Protein AF-A0ABD4KTV2-F1 (afdb_monomer)

pLDDT: mean 89.55, std 10.32, range [34.25, 98.19]

Foldseek 3Di:
DDPPFDKAAPVRQVVQAFDADDPVLLVCLQVVVGKGAQEWDQDPVRIIGGQDMLSDQKGAYDCVLDDPPDDRVLRIDGLVLQPDPNLSSLLSQLLSNVVSVVDRSNVNNLLSVLSSVVSVVLVVDPVCVVQAQDLVVLVVVLVVLQPDWDQDPNDTGRDALVRQLSNSVNSVSCCVRPVVHPRNPYRNDPPDHSNVSSVCDDPNVCCVVVPDPDDDDDCVRVVVVVVPPD

Sequence (230 aa):
MSSIELILTQAEFAIQQCPKPSTSALEQAIDGSLTGIVTYIKLANSEYQTLSRFEEDVWMFPASKGTKATIASALNLTFSTISDTQMKRMAKWIIWSKMKKGLAINTLLKILGKLKIYFQWVLSSDTTATHGLTAFTSNAYVRHVNTLTSKRKSETKPLTATAKVDRFRALEDLYYHCKEFDFVEEHPWPRSSANEQAGYVGEAYREAIVKGKTPIIPDKVLIPLCQLTK

Secondary structure (DSSP, 8-state):
------EE-HHHHHHHBPPPS-HHHHHHHHHT---SEEEEEE-TTS-EEEEEETTSSEEE--GGGS-TT--GGGGEEE-TT--SHHHHHHHHHHHHHHHHTT--HHHHHHHHHHHHHHHHHHHT-HHHHHH-B-HHHHHHHHHHHHH-EEEETTEEEEPPHHHHHHHHHHHHHHHHHHTTSTTB-S-S-TT--HHHHTT-SHHHHHHHHHS-SSPPPPHHHHHHHHHS--

Organism: Vibrio anguillarum (NCBI:txid55601)

Radius of gyration: 21.92 Å; Cα contacts (8 Å, |Δi|>4): 283; chains: 1; bounding box: 57×57×51 Å

Solvent-accessible surface area (backbone atoms only — not comparable to full-atom values): 13212 Å² total; per-residue (Å²): 131,84,77,76,72,51,71,28,50,63,68,57,44,64,72,42,40,37,71,68,88,44,73,69,46,46,54,25,37,70,79,63,72,43,54,29,42,72,28,62,46,80,45,96,86,62,31,34,39,52,57,20,38,59,73,50,51,52,39,41,49,59,73,87,75,47,58,96,86,56,52,74,73,74,35,47,51,72,47,71,86,44,82,52,66,67,61,36,34,50,51,52,50,46,47,51,50,44,47,77,71,66,54,54,58,70,57,49,50,51,52,50,54,29,40,50,55,51,51,53,52,33,74,73,29,80,74,34,63,76,63,34,40,22,44,66,46,40,50,53,48,53,55,53,58,67,72,38,65,43,80,54,96,93,40,82,38,66,59,50,38,70,59,40,25,55,53,39,45,36,55,54,51,42,40,80,68,32,53,87,36,88,50,33,75,40,60,52,48,90,89,58,48,38,39,60,79,27,58,41,45,72,66,59,38,48,51,68,68,69,56,64,88,68,76,80,76,53,62,90,60,46,57,63,57,70,67,68,78,117

Mean predicted aligned error: 7.45 Å

Structure (mmCIF, N/CA/C/O backbone):
data_AF-A0ABD4KTV2-F1
#
_entry.id   AF-A0ABD4KTV2-F1
#
loop_
_atom_site.group_PDB
_atom_site.id
_atom_site.type_symbol
_atom_site.label_atom_id
_atom_site.label_alt_id
_atom_site.label_comp_id
_atom_site.label_asym_id
_atom_site.label_entity_id
_atom_site.label_seq_id
_atom_site.pdbx_PDB_ins_code
_atom_site.Cartn_x
_atom_site.Cartn_y
_atom_site.Cartn_z
_atom_site.occupancy
_atom_site.B_iso_or_equiv
_atom_site.auth_seq_id
_atom_site.auth_comp_id
_atom_site.auth_asym_id
_atom_site.auth_atom_id
_atom_site.pdbx_PDB_model_num
ATOM 1 N N . MET A 1 1 ? -23.352 10.920 2.801 1.00 34.72 1 MET A N 1
ATOM 2 C CA . MET A 1 1 ? -24.025 10.423 4.017 1.00 34.72 1 MET A CA 1
ATOM 3 C C . MET A 1 1 ? -23.230 10.926 5.202 1.00 34.72 1 MET A C 1
ATOM 5 O O . MET A 1 1 ? -22.016 10.790 5.183 1.00 34.72 1 MET A O 1
ATOM 9 N N . SER A 1 2 ? -23.892 11.608 6.134 1.00 34.25 2 SER A N 1
ATOM 10 C CA . SER A 1 2 ? -23.272 12.175 7.332 1.00 34.25 2 SER A CA 1
ATOM 11 C C . SER A 1 2 ? -22.759 11.029 8.202 1.00 34.25 2 SER A C 1
ATOM 13 O O . SER A 1 2 ? -23.572 10.291 8.755 1.00 34.25 2 SER A O 1
ATOM 15 N N . SER A 1 3 ? -21.442 10.832 8.277 1.00 44.31 3 SER A N 1
ATOM 16 C CA . SER A 1 3 ? -20.852 9.895 9.233 1.00 44.31 3 SER A CA 1
ATOM 17 C C . SER A 1 3 ? -21.173 10.418 10.625 1.00 44.31 3 SER A C 1
ATOM 19 O O . SER A 1 3 ? -20.667 11.461 11.025 1.00 44.31 3 SER A O 1
ATOM 21 N N . ILE A 1 4 ? -22.073 9.744 11.335 1.00 49.84 4 ILE A N 1
ATOM 22 C CA . ILE A 1 4 ? -22.271 9.986 12.760 1.00 49.84 4 ILE A CA 1
ATOM 23 C C . ILE A 1 4 ? -20.921 9.683 13.409 1.00 49.84 4 ILE A C 1
ATOM 25 O O . ILE A 1 4 ? -20.458 8.543 13.377 1.00 49.84 4 ILE A O 1
ATOM 29 N N . GLU A 1 5 ? -20.254 10.723 13.905 1.00 61.78 5 GLU A N 1
ATOM 30 C CA . GLU A 1 5 ? -18.994 10.605 14.628 1.00 61.78 5 GLU A CA 1
ATOM 31 C C . GLU A 1 5 ? -19.262 9.809 15.904 1.00 61.78 5 GLU A C 1
ATOM 33 O O . GLU A 1 5 ? -19.797 10.318 16.887 1.00 61.78 5 GLU A O 1
ATOM 38 N N . LEU A 1 6 ? -18.968 8.513 15.849 1.00 81.19 6 LEU A N 1
ATOM 39 C CA . LEU A 1 6 ? -19.279 7.594 16.929 1.00 81.19 6 LEU A CA 1
ATOM 40 C C . LEU A 1 6 ? -18.177 7.718 17.986 1.00 81.19 6 LEU A C 1
ATOM 42 O O . LEU A 1 6 ? -17.039 7.275 17.782 1.00 81.19 6 LEU A O 1
ATOM 46 N N . ILE A 1 7 ? -18.518 8.404 19.077 1.00 89.44 7 ILE A N 1
ATOM 47 C CA . ILE A 1 7 ? -17.690 8.528 20.275 1.00 89.44 7 ILE A CA 1
ATOM 48 C C . ILE A 1 7 ? -17.881 7.258 21.104 1.00 89.44 7 ILE A C 1
ATOM 50 O O . ILE A 1 7 ? -19.007 6.848 21.375 1.00 89.44 7 ILE A O 1
ATOM 54 N N . LEU A 1 8 ? -16.771 6.621 21.460 1.00 92.19 8 LEU A N 1
ATOM 55 C CA . LEU A 1 8 ? -16.724 5.335 22.143 1.00 92.19 8 LEU A CA 1
ATOM 56 C C . LEU A 1 8 ? -16.017 5.461 23.486 1.00 92.19 8 LEU A C 1
ATOM 58 O O . LEU A 1 8 ? -14.981 6.126 23.610 1.00 92.19 8 LEU A O 1
ATOM 62 N N . THR A 1 9 ? -16.513 4.726 24.473 1.00 93.38 9 THR A N 1
ATOM 63 C CA . THR A 1 9 ? -15.779 4.480 25.715 1.00 93.38 9 THR A CA 1
ATOM 64 C C . THR A 1 9 ? -14.524 3.639 25.448 1.00 93.38 9 THR A C 1
ATOM 66 O O . THR A 1 9 ? -14.375 2.985 24.412 1.00 93.38 9 THR A O 1
ATOM 69 N N . GLN A 1 10 ? -13.601 3.601 26.413 1.00 92.56 10 GLN A N 1
ATOM 70 C CA . GLN A 1 10 ? -12.384 2.783 26.326 1.00 92.56 10 GLN A CA 1
ATOM 71 C C . GLN A 1 10 ? -12.678 1.288 26.094 1.00 92.56 10 GLN A C 1
ATOM 73 O O . GLN A 1 10 ? -11.929 0.632 25.366 1.00 92.56 10 GLN A O 1
ATOM 78 N N . ALA A 1 11 ? -13.738 0.754 26.714 1.00 92.56 11 ALA A N 1
ATOM 79 C CA . ALA A 1 11 ? -14.119 -0.652 26.598 1.00 92.56 11 ALA A CA 1
ATOM 80 C C . ALA A 1 11 ? -14.685 -0.965 25.205 1.00 92.56 11 ALA A C 1
ATOM 82 O O . ALA A 1 11 ? -14.235 -1.906 24.553 1.00 92.56 11 ALA A O 1
ATOM 83 N N . GLU A 1 12 ? -15.600 -0.133 24.707 1.00 93.50 12 GLU A N 1
ATOM 84 C CA . GLU A 1 12 ? -16.175 -0.302 23.368 1.00 93.50 12 GLU A CA 1
ATOM 85 C C . GLU A 1 12 ? -15.115 -0.135 22.277 1.00 93.50 12 GLU A C 1
ATOM 87 O O . GLU A 1 12 ? -15.071 -0.917 21.328 1.00 93.50 12 GLU A O 1
ATOM 92 N N . PHE A 1 13 ? -14.219 0.843 22.434 1.00 93.38 13 PHE A N 1
ATOM 93 C CA . PHE A 1 13 ? -13.109 1.056 21.513 1.00 93.38 13 PHE A CA 1
ATOM 94 C C . PHE A 1 13 ? -12.172 -0.156 21.445 1.00 93.38 13 PHE A C 1
ATOM 96 O O . PHE A 1 13 ? -11.732 -0.528 20.358 1.00 93.38 13 PHE A O 1
ATOM 103 N N . ALA A 1 14 ? -11.873 -0.789 22.584 1.00 92.56 14 ALA A N 1
ATOM 104 C CA . ALA A 1 14 ? -11.020 -1.974 22.621 1.00 92.56 14 ALA A CA 1
ATOM 105 C C . ALA A 1 14 ? -11.649 -3.167 21.882 1.00 92.56 14 ALA A C 1
ATOM 107 O O . ALA A 1 14 ? -10.937 -3.885 21.184 1.00 92.56 14 ALA A O 1
ATOM 108 N N . ILE A 1 15 ? -12.970 -3.344 21.994 1.00 93.69 15 ILE A N 1
ATOM 109 C CA . ILE A 1 15 ? -13.717 -4.426 21.332 1.00 93.69 15 ILE A CA 1
ATOM 110 C C . ILE A 1 15 ? -13.833 -4.182 19.823 1.00 93.69 15 ILE A C 1
ATOM 112 O O . ILE A 1 15 ? -13.744 -5.117 19.034 1.00 93.69 15 ILE A O 1
ATOM 116 N N . GLN A 1 16 ? -14.015 -2.927 19.409 1.00 94.31 16 GLN A N 1
ATOM 117 C CA . GLN A 1 16 ? -14.217 -2.567 18.002 1.00 94.31 16 GLN A CA 1
ATOM 118 C C . GLN A 1 16 ? -12.915 -2.322 17.232 1.00 94.31 16 GLN A C 1
ATOM 120 O O . GLN A 1 16 ? -12.956 -1.983 16.047 1.00 94.31 16 GLN A O 1
ATOM 125 N N . GLN A 1 17 ? -11.754 -2.435 17.879 1.00 94.31 17 GLN A N 1
ATOM 126 C CA . GLN A 1 17 ? -10.480 -2.159 17.233 1.00 94.31 17 GLN A CA 1
ATOM 127 C C . GLN A 1 17 ? -10.199 -3.200 16.146 1.00 94.31 17 GLN A C 1
ATOM 129 O O . GLN A 1 17 ? -10.295 -4.400 16.396 1.00 94.31 17 GLN A O 1
ATOM 134 N N . CYS A 1 18 ? -9.804 -2.752 14.950 1.00 95.62 18 CYS A N 1
ATOM 135 C CA . CYS A 1 18 ? -9.426 -3.690 13.899 1.00 95.62 18 CYS A CA 1
ATOM 136 C C . CYS A 1 18 ? -8.263 -4.574 14.406 1.00 95.62 18 CYS A C 1
ATOM 138 O O . CYS A 1 18 ? -7.284 -4.036 14.955 1.00 95.62 18 CYS A O 1
ATOM 140 N N . PRO A 1 19 ? -8.340 -5.906 14.225 1.00 95.31 19 PRO A N 1
ATOM 141 C CA . PRO A 1 19 ? -7.314 -6.836 14.672 1.00 95.31 19 PRO A CA 1
ATOM 142 C C . PRO A 1 19 ? -5.916 -6.473 14.164 1.00 95.31 19 PRO A C 1
ATOM 144 O O . PRO A 1 19 ? -5.726 -6.010 13.034 1.00 95.31 19 PRO A O 1
ATOM 147 N N . LYS A 1 20 ? -4.899 -6.698 15.003 1.00 94.50 20 LYS A N 1
ATOM 148 C CA . LYS A 1 20 ? -3.499 -6.571 14.572 1.00 94.50 20 LYS A CA 1
ATOM 149 C C . LYS A 1 20 ? -3.200 -7.605 13.472 1.00 94.50 20 LYS A C 1
ATOM 151 O O . LYS A 1 20 ? -3.759 -8.699 13.531 1.00 94.50 20 LYS A O 1
ATOM 156 N N . PRO A 1 21 ? -2.293 -7.295 12.522 1.00 94.56 21 PRO A N 1
ATOM 157 C CA . PRO A 1 21 ? -1.878 -8.240 11.494 1.00 94.56 21 PRO A CA 1
ATOM 158 C C . PRO A 1 21 ? -1.439 -9.574 12.106 1.00 94.56 21 PRO A C 1
ATOM 160 O O . PRO A 1 21 ? -0.508 -9.620 12.911 1.00 94.56 21 PRO A O 1
ATOM 163 N N . SER A 1 22 ? -2.154 -10.632 11.746 1.00 95.12 22 SER A N 1
ATOM 164 C CA . SER A 1 22 ? -1.985 -12.015 12.190 1.00 95.12 22 SER A CA 1
ATOM 165 C C . SER A 1 22 ? -2.532 -12.938 11.099 1.00 95.12 22 SER A C 1
ATOM 167 O O . SER A 1 22 ? -3.184 -12.452 10.175 1.00 95.12 22 SER A O 1
ATOM 169 N N . THR A 1 23 ? -2.304 -14.249 11.203 1.00 94.00 23 THR A N 1
ATOM 170 C CA . THR A 1 23 ? -2.831 -15.224 10.233 1.00 94.00 23 THR A CA 1
ATOM 171 C C . THR A 1 23 ? -4.358 -15.168 10.139 1.00 94.00 23 THR A C 1
ATOM 173 O O . THR A 1 23 ? -4.893 -15.036 9.048 1.00 94.00 23 THR A O 1
ATOM 176 N N . SER A 1 24 ? -5.061 -15.130 11.275 1.00 95.19 24 SER A N 1
ATOM 177 C CA . SER A 1 24 ? -6.529 -15.031 11.283 1.00 95.19 24 SER A CA 1
ATOM 178 C C . SER A 1 24 ? -7.033 -13.705 10.694 1.00 95.19 24 SER A C 1
ATOM 180 O O . SER A 1 24 ? -7.985 -13.691 9.921 1.00 95.19 24 SER A O 1
ATOM 182 N N . ALA A 1 25 ? -6.370 -12.582 10.993 1.00 95.62 25 ALA A N 1
ATOM 183 C CA . ALA A 1 25 ? -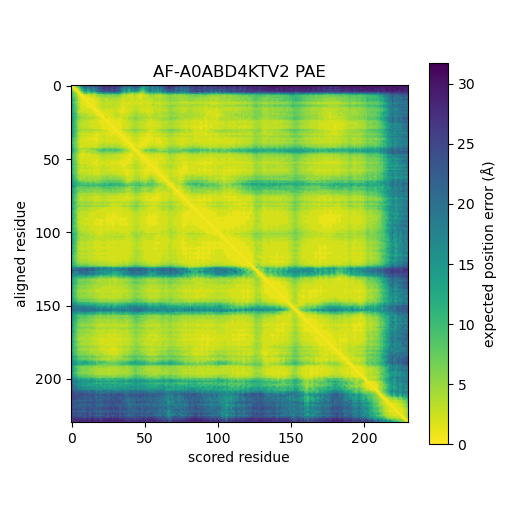6.746 -11.295 10.402 1.00 95.62 25 ALA A CA 1
ATOM 184 C C . ALA A 1 25 ? -6.472 -11.246 8.887 1.00 95.62 25 ALA A C 1
ATOM 186 O O . ALA A 1 25 ? -7.161 -10.534 8.161 1.00 95.62 25 ALA A O 1
ATOM 187 N N . LEU A 1 26 ? -5.465 -11.984 8.412 1.00 96.38 26 LEU A N 1
ATOM 188 C CA . LEU A 1 26 ? -5.164 -12.126 6.992 1.00 96.38 26 LEU A CA 1
ATOM 189 C C . LEU A 1 26 ? -6.238 -12.948 6.275 1.00 96.38 26 LEU A C 1
ATOM 191 O O . LEU A 1 26 ? -6.721 -12.507 5.239 1.00 96.38 26 LEU A O 1
ATOM 195 N N . GLU A 1 27 ? -6.663 -14.078 6.841 1.00 96.38 27 GLU A N 1
ATOM 196 C CA . GLU A 1 27 ? -7.780 -14.878 6.313 1.00 96.38 27 GLU A CA 1
ATOM 197 C C . GLU A 1 27 ? -9.047 -14.021 6.167 1.00 96.38 27 GLU A C 1
A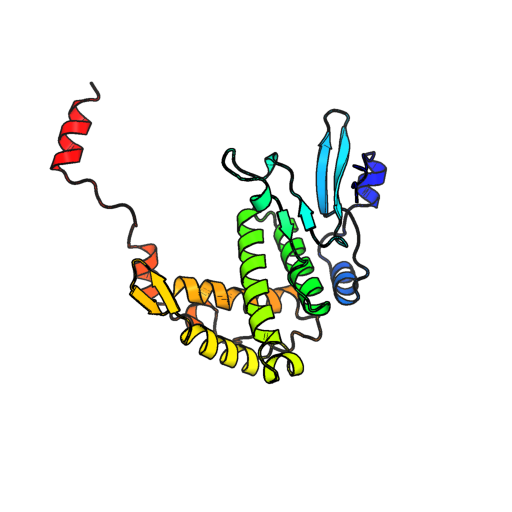TOM 199 O O . GLU A 1 27 ? -9.645 -13.971 5.092 1.00 96.38 27 GLU A O 1
ATOM 204 N N . GLN A 1 28 ? -9.367 -13.228 7.197 1.00 96.69 28 GLN A N 1
ATOM 205 C CA . GLN A 1 28 ? -10.473 -12.265 7.163 1.00 96.69 28 GLN A CA 1
ATOM 206 C C . GLN A 1 28 ? -10.277 -11.153 6.113 1.00 96.69 28 GLN A C 1
ATOM 208 O O . GLN A 1 28 ? -11.232 -10.595 5.570 1.00 96.69 28 GLN A O 1
ATOM 213 N N . ALA A 1 29 ? -9.035 -10.753 5.835 1.00 96.06 29 ALA A N 1
ATOM 214 C CA . ALA A 1 29 ? -8.754 -9.769 4.792 1.00 96.06 29 ALA A CA 1
ATOM 215 C C . ALA A 1 29 ? -8.933 -10.367 3.387 1.00 96.06 29 ALA A C 1
ATOM 217 O O . ALA A 1 29 ? -9.396 -9.662 2.486 1.00 96.06 29 ALA A O 1
ATOM 218 N N . ILE A 1 30 ? -8.586 -11.646 3.211 1.00 95.69 30 ILE A N 1
ATOM 219 C CA . ILE A 1 30 ? -8.735 -12.401 1.960 1.00 95.69 30 ILE A CA 1
ATOM 220 C C . ILE A 1 30 ? -10.219 -12.612 1.642 1.00 95.69 30 ILE A C 1
ATOM 222 O O . ILE A 1 30 ? -10.667 -12.264 0.544 1.00 95.69 30 ILE A O 1
ATOM 226 N N . ASP A 1 31 ? -11.008 -13.102 2.602 1.00 94.75 31 ASP A N 1
ATOM 227 C CA . ASP A 1 31 ? -12.446 -13.347 2.413 1.00 94.75 31 ASP A CA 1
ATOM 228 C C . ASP A 1 31 ? -13.289 -12.050 2.419 1.00 94.75 31 ASP A C 1
ATOM 230 O O . ASP A 1 31 ? -14.372 -11.998 1.824 1.00 94.75 31 ASP A O 1
ATOM 234 N N . GLY A 1 32 ? -12.737 -10.960 2.965 1.00 94.06 32 GLY A N 1
ATOM 235 C CA . GLY A 1 32 ? -13.354 -9.636 3.045 1.00 94.06 32 GLY A CA 1
ATOM 236 C C . GLY A 1 32 ? -14.234 -9.409 4.274 1.00 94.06 32 GLY A C 1
ATOM 237 O O . GLY A 1 32 ? -14.983 -8.433 4.290 1.00 94.06 32 GLY A O 1
ATOM 238 N N . SER A 1 33 ? -14.154 -10.279 5.278 1.00 96.56 33 SER A N 1
ATOM 239 C CA . SER A 1 33 ? -14.852 -10.169 6.563 1.00 96.56 33 SER A CA 1
ATOM 240 C C . SER A 1 33 ? -14.106 -9.325 7.604 1.00 96.56 33 SER A C 1
ATOM 242 O O . SER A 1 33 ? -14.670 -9.015 8.658 1.00 96.56 33 SER A O 1
ATOM 244 N N . LEU A 1 34 ? -12.858 -8.918 7.332 1.00 96.88 34 LEU A N 1
ATOM 245 C CA . LEU A 1 34 ? -12.083 -8.080 8.249 1.00 96.88 34 LEU A CA 1
ATOM 246 C C . LEU A 1 34 ? -12.766 -6.722 8.437 1.00 96.88 34 LEU A C 1
ATOM 248 O O . LEU A 1 34 ? -12.975 -5.969 7.485 1.00 96.88 34 LEU A O 1
ATOM 252 N N . THR A 1 35 ? -13.075 -6.396 9.688 1.00 96.69 35 THR A N 1
ATOM 253 C CA . THR A 1 35 ? -13.755 -5.158 10.076 1.00 96.69 35 THR A CA 1
ATOM 254 C C . THR A 1 35 ? -13.115 -4.554 11.320 1.00 96.69 35 THR A C 1
ATOM 256 O O . THR A 1 35 ? -12.361 -5.207 12.049 1.00 96.69 35 THR A O 1
ATOM 259 N N . GLY A 1 36 ? -13.421 -3.282 11.567 1.00 96.25 36 GLY A N 1
ATOM 260 C CA . GLY A 1 36 ? -13.086 -2.614 12.821 1.00 96.25 36 GLY A CA 1
ATOM 261 C C . GLY A 1 36 ? -12.348 -1.299 12.634 1.00 96.25 36 GLY A C 1
ATOM 262 O O . GLY A 1 36 ? -11.978 -0.898 11.534 1.00 96.25 36 GLY A O 1
ATOM 263 N N . ILE A 1 37 ? -12.121 -0.604 13.740 1.00 96.62 37 ILE A N 1
ATOM 264 C CA . ILE A 1 37 ? -11.585 0.756 13.746 1.00 96.62 37 ILE A CA 1
ATOM 265 C C . ILE A 1 37 ? -10.109 0.747 13.343 1.00 96.62 37 ILE A C 1
ATOM 267 O O . ILE A 1 37 ? -9.280 0.082 13.978 1.00 96.62 37 ILE A O 1
ATOM 271 N N . VAL A 1 38 ? -9.776 1.535 12.319 1.00 96.12 38 VAL A N 1
ATOM 272 C CA . VAL A 1 38 ? -8.399 1.708 11.835 1.00 96.12 38 VAL A CA 1
ATOM 273 C C . VAL A 1 38 ? -7.796 3.030 12.301 1.00 96.12 38 VAL A C 1
ATOM 275 O O . VAL A 1 38 ? -6.644 3.053 12.737 1.00 96.12 38 VAL A O 1
ATOM 278 N N . THR A 1 39 ? -8.567 4.118 12.287 1.00 95.25 39 THR A N 1
ATOM 279 C CA . THR A 1 39 ? -8.116 5.458 12.690 1.00 95.25 39 THR A CA 1
ATOM 280 C C . THR A 1 39 ? -9.101 6.098 13.664 1.00 95.25 39 THR A C 1
ATOM 282 O O . THR A 1 39 ? -10.311 5.884 13.597 1.00 95.25 39 THR A O 1
ATOM 285 N N . TYR A 1 40 ? -8.566 6.869 14.612 1.00 94.88 40 TYR A N 1
ATOM 286 C CA . TYR A 1 40 ? -9.326 7.449 15.719 1.00 94.88 40 TYR A CA 1
ATOM 287 C C . TYR A 1 40 ? -8.592 8.650 16.335 1.00 94.88 40 TYR A C 1
ATOM 289 O O . TYR A 1 40 ? -7.386 8.834 16.120 1.00 94.88 40 TYR A O 1
ATOM 297 N N . ILE A 1 41 ? -9.308 9.430 17.145 1.00 94.19 41 ILE A N 1
ATOM 298 C CA . ILE A 1 41 ? -8.771 10.476 18.028 1.00 94.19 41 ILE A CA 1
ATOM 299 C C . ILE A 1 41 ? -9.098 10.096 19.469 1.00 94.19 41 ILE A C 1
ATOM 301 O O . ILE A 1 41 ? -10.236 9.758 19.774 1.00 94.19 41 ILE A O 1
ATOM 305 N N . LYS A 1 42 ? -8.106 10.163 20.362 1.00 93.69 42 LYS A N 1
ATOM 306 C CA . LYS A 1 42 ? -8.354 10.084 21.804 1.00 93.69 42 LYS A CA 1
ATOM 307 C C . LYS A 1 42 ? -8.687 11.483 22.322 1.00 93.69 42 LYS A C 1
ATOM 309 O O . LYS A 1 42 ? -7.879 12.397 22.153 1.00 93.69 42 LYS A O 1
ATOM 314 N N . LEU A 1 43 ? -9.860 11.634 22.921 1.00 92.12 43 LEU A N 1
ATOM 315 C CA . LEU A 1 43 ? -10.367 12.885 23.476 1.00 92.12 43 LEU A CA 1
ATOM 316 C C . LEU A 1 43 ? -9.850 13.106 24.909 1.00 92.12 43 LEU A C 1
ATOM 318 O O . LEU A 1 43 ? -9.360 12.186 25.569 1.00 92.12 43 LEU A O 1
ATOM 322 N N . ALA A 1 44 ? -9.952 14.344 25.403 1.00 90.75 44 ALA A N 1
ATOM 323 C CA . ALA A 1 44 ? -9.471 14.723 26.737 1.00 90.75 44 ALA A CA 1
ATOM 324 C C . ALA A 1 44 ? -10.223 14.012 27.878 1.00 90.75 44 ALA A C 1
ATOM 326 O O . ALA A 1 44 ? -9.646 13.739 28.926 1.00 90.75 44 ALA A O 1
ATOM 327 N N . ASN A 1 45 ? -11.487 13.653 27.652 1.00 90.44 45 ASN A N 1
ATOM 328 C CA . ASN A 1 45 ? -12.327 12.886 28.574 1.00 90.44 45 ASN A CA 1
ATOM 329 C C . ASN A 1 45 ? -12.044 11.367 28.551 1.00 90.44 45 ASN A C 1
ATOM 331 O O . ASN A 1 45 ? -12.804 10.595 29.121 1.00 90.44 45 ASN A O 1
ATOM 335 N N . SER A 1 46 ? -10.946 10.928 27.922 1.00 88.94 46 SER A N 1
ATOM 336 C CA . SER A 1 46 ? -10.569 9.514 27.745 1.00 88.94 46 SER A CA 1
ATOM 337 C C . SER A 1 46 ? -11.496 8.679 26.853 1.00 88.94 46 SER A C 1
ATOM 339 O O . SER A 1 46 ? -11.329 7.460 26.783 1.00 88.94 46 SER A O 1
ATOM 341 N N . GLU A 1 47 ? -12.404 9.317 26.119 1.00 93.06 47 GLU A N 1
ATOM 342 C CA . GLU A 1 47 ? -13.189 8.678 25.063 1.00 93.06 47 GLU A CA 1
ATOM 343 C C . GLU A 1 47 ? -12.440 8.683 23.723 1.00 93.06 47 GLU A C 1
ATOM 345 O O . GLU A 1 47 ? -11.409 9.346 23.544 1.00 93.06 47 GLU A O 1
ATOM 350 N N . TYR A 1 48 ? -12.955 7.913 22.769 1.00 94.06 48 TYR A N 1
ATOM 351 C CA . TYR A 1 48 ? -12.365 7.724 21.451 1.00 94.06 48 TYR A CA 1
ATOM 352 C C . TYR A 1 48 ? -13.358 8.119 20.370 1.00 94.06 48 TYR A C 1
ATOM 354 O O . TYR A 1 48 ? -14.410 7.507 20.228 1.00 94.06 48 TYR A O 1
ATOM 362 N N . GLN A 1 49 ? -12.997 9.105 19.559 1.00 93.88 49 GLN A N 1
ATOM 363 C CA . GLN A 1 49 ? -13.736 9.448 18.353 1.00 93.88 49 GLN A CA 1
ATOM 364 C C . GLN A 1 49 ? -13.239 8.571 17.204 1.00 93.88 49 GLN A C 1
ATOM 366 O O . GLN A 1 49 ? -12.058 8.617 16.839 1.00 93.88 49 GLN A O 1
ATOM 371 N N . THR A 1 50 ? -14.131 7.764 16.636 1.00 95.00 50 THR A N 1
ATOM 372 C CA . THR A 1 50 ? -13.814 6.943 15.462 1.00 95.00 50 THR A CA 1
ATOM 373 C C . THR A 1 50 ? -13.719 7.827 14.224 1.00 95.00 50 THR A C 1
ATOM 375 O O . THR A 1 50 ? -14.631 8.603 13.954 1.00 95.00 50 THR A O 1
ATOM 378 N N . LEU A 1 51 ? -12.628 7.702 13.463 1.00 94.31 51 LEU A N 1
ATOM 379 C CA . LEU A 1 51 ? -12.467 8.423 12.197 1.00 94.31 51 LEU A CA 1
ATOM 380 C C . LEU A 1 51 ? -12.727 7.530 10.994 1.00 94.31 51 LEU A C 1
ATOM 382 O O . LEU A 1 51 ? -13.344 7.976 10.028 1.00 94.31 51 LEU A O 1
ATOM 386 N N . SER A 1 52 ? -12.220 6.296 11.018 1.00 95.44 52 SER A N 1
ATOM 387 C CA . SER A 1 52 ? -12.450 5.347 9.931 1.00 95.44 52 SER A CA 1
ATOM 388 C C . SER A 1 52 ? -12.357 3.900 10.375 1.00 95.44 52 SER A C 1
ATOM 390 O O . SER A 1 52 ? -11.654 3.559 11.338 1.00 95.44 52 SER A O 1
ATOM 392 N N . ARG A 1 53 ? -13.033 3.042 9.614 1.00 96.31 53 ARG A N 1
ATOM 393 C CA . ARG A 1 53 ? -13.090 1.591 9.810 1.00 96.31 53 ARG A CA 1
ATOM 394 C C . ARG A 1 53 ? -12.515 0.846 8.604 1.00 96.31 53 ARG A C 1
AT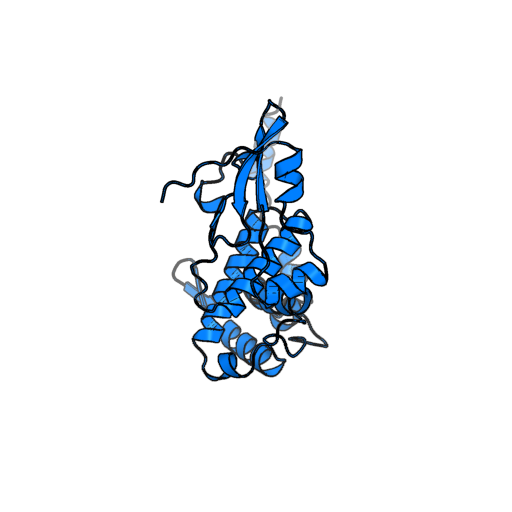OM 396 O O . ARG A 1 53 ? -12.461 1.377 7.496 1.00 96.31 53 ARG A O 1
ATOM 403 N N . PHE A 1 54 ? -12.041 -0.378 8.816 1.00 97.00 54 PHE A N 1
ATOM 404 C CA . PHE A 1 54 ? -11.326 -1.155 7.803 1.00 97.00 54 PHE A CA 1
ATOM 405 C C . PHE A 1 54 ? -12.192 -1.414 6.569 1.00 97.00 54 PHE A C 1
ATOM 407 O O . PHE A 1 54 ? -11.699 -1.341 5.447 1.00 97.00 54 PHE A O 1
ATOM 414 N N . GLU A 1 55 ? -13.483 -1.661 6.764 1.00 95.44 55 GLU A N 1
ATOM 415 C CA . GLU A 1 55 ? -14.484 -1.892 5.726 1.00 95.44 55 GLU A CA 1
ATOM 416 C C . GLU A 1 55 ? -14.705 -0.673 4.813 1.00 95.44 55 GLU A C 1
ATOM 418 O O . GLU A 1 55 ? -15.022 -0.835 3.637 1.00 95.44 55 GLU A O 1
ATOM 423 N N . GLU A 1 56 ? -14.424 0.542 5.285 1.00 95.81 56 GLU A N 1
ATOM 424 C CA . GLU A 1 56 ? -14.647 1.778 4.530 1.00 95.81 56 GLU A CA 1
ATOM 425 C C . GLU A 1 56 ? -13.596 1.991 3.437 1.00 95.81 56 GLU A C 1
ATOM 427 O O . GLU A 1 56 ? -12.426 1.632 3.580 1.00 95.81 56 GLU A O 1
ATOM 432 N N . ASP A 1 57 ? -13.994 2.612 2.329 1.00 96.50 57 ASP A N 1
ATOM 433 C CA . ASP A 1 57 ? -13.103 2.885 1.195 1.00 96.50 57 ASP A CA 1
ATOM 434 C C . ASP A 1 57 ? -12.254 4.151 1.367 1.00 96.50 57 ASP A C 1
ATOM 436 O O . ASP A 1 57 ? -11.398 4.437 0.528 1.00 96.50 57 ASP A O 1
ATOM 440 N N . VAL A 1 58 ? -12.464 4.922 2.433 1.00 96.31 58 VAL A N 1
ATOM 441 C CA . VAL A 1 58 ? -11.682 6.123 2.736 1.00 96.31 58 VAL A CA 1
ATOM 442 C C . VAL A 1 58 ? -11.267 6.081 4.195 1.00 96.31 58 VAL A C 1
ATOM 444 O O . VAL A 1 58 ? -12.119 6.115 5.072 1.00 96.31 58 VAL A O 1
ATOM 447 N N . TRP A 1 59 ? -9.960 6.039 4.452 1.00 97.00 59 TRP A N 1
ATOM 448 C CA . TRP A 1 59 ? -9.421 6.136 5.807 1.00 97.00 59 TRP A CA 1
ATOM 449 C C . TRP A 1 59 ? -8.868 7.533 6.060 1.00 97.00 59 TRP A C 1
ATOM 451 O O . TRP A 1 59 ? -7.864 7.932 5.468 1.00 97.00 59 TRP A O 1
ATOM 461 N N . MET A 1 60 ? -9.530 8.267 6.941 1.00 95.44 60 MET A N 1
ATOM 462 C CA . MET A 1 60 ? -9.180 9.607 7.388 1.00 95.44 60 MET A CA 1
ATOM 463 C C . MET A 1 60 ? -8.270 9.531 8.608 1.00 95.44 60 MET A C 1
ATOM 465 O O . MET A 1 60 ? -8.535 8.811 9.572 1.00 95.44 60 MET A O 1
ATOM 469 N N . PHE A 1 61 ? -7.191 10.300 8.582 1.00 94.19 61 PHE A N 1
ATOM 470 C CA . PHE A 1 61 ? -6.260 10.421 9.692 1.00 94.19 61 PHE A CA 1
ATOM 471 C C . PHE A 1 61 ? -6.474 11.745 10.416 1.00 94.19 61 PHE A C 1
ATOM 473 O O . PHE A 1 61 ? -6.809 12.752 9.789 1.00 94.19 61 PHE A O 1
ATOM 480 N N . PRO A 1 62 ? -6.223 11.785 11.733 1.00 92.50 62 PRO A N 1
ATOM 481 C CA . PRO A 1 62 ? -6.335 13.031 12.460 1.00 92.50 62 PRO A CA 1
ATOM 482 C C . PRO A 1 62 ? -5.254 14.011 12.009 1.00 92.50 62 PRO A C 1
ATOM 484 O O . PRO A 1 62 ? -4.137 13.610 11.666 1.00 92.50 62 PRO A O 1
ATOM 487 N N . ALA A 1 63 ? -5.557 15.308 12.087 1.00 89.69 63 ALA A N 1
ATOM 488 C CA . ALA A 1 63 ? -4.631 16.377 11.706 1.00 89.69 63 ALA A CA 1
ATOM 489 C C . ALA A 1 63 ? -3.271 16.283 12.420 1.00 89.69 63 ALA A C 1
ATOM 491 O O . ALA A 1 63 ? -2.244 16.636 11.848 1.00 89.69 63 ALA A O 1
ATOM 492 N N . SER A 1 64 ? -3.243 15.714 13.630 1.00 89.44 64 SER A N 1
ATOM 493 C CA . SER A 1 64 ? -2.023 15.459 14.405 1.00 89.44 64 SER A CA 1
ATOM 494 C C . SER A 1 64 ? -1.037 14.479 13.752 1.00 89.44 64 SER A C 1
ATOM 496 O O . SER A 1 64 ? 0.119 14.416 14.165 1.00 89.44 64 SER A O 1
ATOM 498 N N . LYS A 1 65 ? -1.458 13.706 12.742 1.00 89.38 65 LYS A N 1
ATOM 499 C CA . LYS A 1 65 ? -0.571 12.833 11.949 1.00 89.38 65 LYS A CA 1
ATOM 500 C C . LYS A 1 65 ? 0.087 13.556 10.773 1.00 89.38 65 LYS A C 1
ATOM 502 O O . LYS A 1 65 ? 1.015 13.005 10.180 1.00 89.38 65 LYS A O 1
ATOM 507 N N . GLY A 1 66 ? -0.381 14.757 10.437 1.00 85.75 66 GLY A N 1
ATOM 508 C CA . GLY A 1 66 ? 0.220 15.633 9.439 1.00 85.75 66 GLY A CA 1
ATOM 509 C C . GLY A 1 66 ? 1.180 16.650 10.055 1.00 85.75 66 GLY A C 1
ATOM 510 O O . GLY A 1 66 ? 1.218 16.877 11.261 1.00 85.75 66 GLY A O 1
ATOM 511 N N . THR A 1 67 ? 1.961 17.300 9.198 1.00 85.81 67 THR A N 1
ATOM 512 C CA . THR A 1 67 ? 2.651 18.552 9.541 1.00 85.81 67 THR A CA 1
ATOM 513 C C . THR A 1 67 ? 1.689 19.735 9.404 1.00 85.81 67 THR A C 1
ATOM 515 O O . THR A 1 67 ? 0.660 19.622 8.742 1.00 85.81 67 THR A O 1
ATOM 518 N N . LYS A 1 68 ? 2.046 20.914 9.936 1.00 83.06 68 LYS A N 1
ATOM 519 C CA . LYS A 1 68 ? 1.232 22.142 9.798 1.00 83.06 68 LYS A CA 1
ATOM 520 C C . LYS A 1 68 ? 0.889 22.513 8.345 1.00 83.06 68 LYS A C 1
ATOM 522 O O . LYS A 1 68 ? -0.121 23.157 8.111 1.00 83.06 68 LYS A O 1
ATOM 527 N N . ALA A 1 69 ? 1.726 22.113 7.385 1.00 86.12 69 ALA A N 1
ATOM 528 C CA . ALA A 1 69 ? 1.522 22.366 5.957 1.00 86.12 69 ALA A CA 1
ATOM 529 C C . ALA A 1 69 ? 0.756 21.238 5.236 1.00 86.12 69 ALA A C 1
ATOM 531 O O . ALA A 1 69 ? 0.589 21.283 4.018 1.00 86.12 69 ALA A O 1
ATOM 532 N N . THR A 1 70 ? 0.342 20.188 5.951 1.00 87.00 70 THR A N 1
ATOM 533 C CA . THR A 1 70 ? -0.370 19.055 5.354 1.00 87.00 70 THR A CA 1
ATOM 534 C C . THR A 1 70 ? -1.806 19.460 5.051 1.00 87.00 70 THR A C 1
ATOM 536 O O . THR A 1 70 ? -2.563 19.825 5.945 1.00 87.00 70 THR A O 1
ATOM 539 N N . ILE A 1 71 ? -2.181 19.386 3.776 1.00 87.88 71 ILE A N 1
ATOM 540 C CA . ILE A 1 71 ? -3.553 19.630 3.324 1.00 87.88 71 ILE A CA 1
ATOM 541 C C . ILE A 1 71 ? -4.471 18.460 3.700 1.00 87.88 71 ILE A C 1
ATOM 543 O O . ILE A 1 71 ? -4.019 17.321 3.801 1.00 87.88 71 ILE A O 1
ATOM 547 N N . ALA A 1 72 ? -5.774 18.720 3.835 1.00 85.81 72 ALA A N 1
ATOM 548 C CA . ALA A 1 72 ? -6.753 17.715 4.261 1.00 85.81 72 ALA A CA 1
ATOM 549 C C . ALA A 1 72 ? -6.765 16.449 3.382 1.00 85.81 72 ALA A C 1
ATOM 551 O O . ALA A 1 72 ? -6.847 15.340 3.896 1.00 85.81 72 ALA A O 1
ATOM 552 N N . SER A 1 73 ? -6.602 16.577 2.061 1.00 86.75 73 SER A N 1
ATOM 553 C CA . SER A 1 73 ? -6.557 15.412 1.162 1.00 86.75 73 SER A CA 1
ATOM 554 C C . SER A 1 73 ? -5.333 14.518 1.384 1.00 86.75 73 SER A C 1
ATOM 556 O O . SER A 1 73 ? -5.403 13.316 1.145 1.00 86.75 73 SER A O 1
ATOM 558 N N . ALA A 1 74 ? -4.229 15.072 1.895 1.00 89.50 74 ALA A N 1
ATOM 559 C CA . ALA A 1 74 ? -3.039 14.314 2.274 1.00 89.50 74 ALA A CA 1
ATOM 560 C C . ALA A 1 74 ? -3.190 13.609 3.638 1.00 89.50 74 ALA A C 1
ATOM 562 O O . ALA A 1 74 ? -2.274 12.904 4.063 1.00 89.50 74 ALA A O 1
ATOM 563 N N . LEU A 1 75 ? -4.337 13.777 4.305 1.00 93.62 75 LEU A N 1
ATOM 564 C CA . LEU A 1 75 ? -4.729 13.037 5.503 1.00 93.62 75 LEU A CA 1
ATOM 565 C C . LEU A 1 75 ? -5.662 11.857 5.208 1.00 93.62 75 LEU A C 1
ATOM 567 O O . LEU A 1 75 ? -6.067 11.169 6.139 1.00 93.62 75 LEU A O 1
ATOM 571 N N . ASN A 1 76 ? -5.964 11.583 3.936 1.00 95.12 76 ASN A N 1
ATOM 572 C CA . ASN A 1 76 ? -6.929 10.559 3.545 1.00 95.12 76 ASN A CA 1
ATOM 573 C C . ASN A 1 76 ? -6.279 9.474 2.679 1.00 95.12 76 ASN A C 1
ATOM 575 O O . ASN A 1 76 ? -5.621 9.769 1.683 1.00 95.12 76 ASN A O 1
ATOM 579 N N . LEU A 1 77 ? -6.514 8.203 3.007 1.00 96.56 77 LEU A N 1
ATOM 580 C CA . LEU A 1 77 ? -6.198 7.059 2.150 1.00 96.56 77 LEU A CA 1
ATOM 581 C C . LEU A 1 77 ? -7.475 6.591 1.454 1.00 96.56 77 LEU A C 1
ATOM 583 O O . LEU A 1 77 ? -8.356 6.015 2.081 1.00 96.56 77 LEU A O 1
ATOM 587 N N . THR A 1 78 ? -7.579 6.849 0.152 1.00 96.94 78 THR A N 1
ATOM 588 C CA . THR A 1 78 ? -8.768 6.522 -0.649 1.00 96.94 78 THR A CA 1
ATOM 589 C C . THR A 1 78 ? -8.539 5.255 -1.469 1.00 96.94 78 THR A C 1
ATOM 591 O O . THR A 1 78 ? -7.716 5.259 -2.385 1.00 96.94 78 THR A O 1
ATOM 594 N N . PHE A 1 79 ? -9.289 4.194 -1.193 1.00 97.44 79 PHE A N 1
ATOM 595 C CA . PHE A 1 79 ? -9.242 2.896 -1.875 1.00 97.44 79 PHE A CA 1
ATOM 596 C C . PHE A 1 79 ? -10.278 2.758 -2.997 1.00 97.44 79 PHE A C 1
ATOM 598 O O . PHE A 1 79 ? -10.127 1.886 -3.847 1.00 97.44 79 PHE A O 1
ATOM 605 N N . SER A 1 80 ? -11.278 3.645 -3.057 1.00 95.06 80 SER A N 1
ATOM 606 C CA . SER A 1 80 ? -12.371 3.599 -4.045 1.00 95.06 80 SER A CA 1
ATOM 607 C C . SER A 1 80 ? -11.923 3.664 -5.509 1.00 95.06 80 SER A C 1
ATOM 609 O O . SER A 1 80 ? -12.671 3.274 -6.396 1.00 95.06 80 SER A O 1
ATOM 611 N N . THR A 1 81 ? -10.700 4.125 -5.786 1.00 92.88 81 THR A N 1
ATOM 612 C CA . THR A 1 81 ? -10.151 4.158 -7.152 1.00 92.88 81 THR A CA 1
ATOM 613 C C . THR A 1 81 ? -9.620 2.801 -7.627 1.00 92.88 81 THR A C 1
ATOM 615 O O . THR A 1 81 ? -9.137 2.714 -8.750 1.00 92.88 81 THR A O 1
ATOM 618 N N . ILE A 1 82 ? -9.606 1.777 -6.769 1.00 95.88 82 ILE A N 1
ATOM 619 C CA . ILE A 1 82 ? -9.281 0.396 -7.140 1.00 95.88 82 ILE A CA 1
ATOM 620 C C . ILE A 1 82 ? -10.618 -0.308 -7.374 1.00 95.88 82 ILE A C 1
ATOM 622 O O . ILE A 1 82 ? -11.380 -0.507 -6.427 1.00 95.88 82 ILE A O 1
ATOM 626 N N . SER A 1 83 ? -10.922 -0.614 -8.634 1.00 92.00 83 SER A N 1
ATOM 627 C CA . SER A 1 83 ? -12.204 -1.202 -9.038 1.00 92.00 83 SER A CA 1
ATOM 628 C C . SER A 1 83 ? -12.314 -2.678 -8.666 1.00 92.00 83 SER A C 1
ATOM 630 O O . SER A 1 83 ? -13.364 -3.107 -8.197 1.00 92.00 83 SER A O 1
ATOM 632 N N . ASP A 1 84 ? -11.233 -3.440 -8.843 1.00 93.56 84 ASP A N 1
ATOM 633 C CA . ASP A 1 84 ? -11.213 -4.858 -8.507 1.00 93.56 84 ASP A CA 1
ATOM 634 C C . ASP A 1 84 ? -11.239 -5.089 -6.987 1.00 93.56 84 ASP A C 1
ATOM 636 O O . ASP A 1 84 ? -10.498 -4.467 -6.216 1.00 93.56 84 ASP A O 1
ATOM 640 N N . THR A 1 85 ? -12.111 -5.999 -6.554 1.00 93.94 85 THR A N 1
ATOM 641 C CA . THR A 1 85 ? -12.373 -6.236 -5.129 1.00 93.94 85 THR A CA 1
ATOM 642 C C . THR A 1 85 ? -11.199 -6.937 -4.446 1.00 93.94 85 THR A C 1
ATOM 644 O O . THR A 1 85 ? -10.831 -6.546 -3.335 1.00 93.94 85 THR A O 1
ATOM 647 N N . GLN A 1 86 ? -10.569 -7.916 -5.102 1.00 93.69 86 GLN A N 1
ATOM 648 C CA . GLN A 1 86 ? -9.414 -8.639 -4.557 1.00 93.69 86 GLN A CA 1
ATOM 649 C C . GLN A 1 86 ? -8.194 -7.713 -4.434 1.00 93.69 86 GLN A C 1
ATOM 651 O O . GLN A 1 86 ? -7.573 -7.618 -3.373 1.00 93.69 86 GLN A O 1
ATOM 656 N N . MET A 1 87 ? -7.907 -6.918 -5.464 1.00 95.56 87 MET A N 1
ATOM 657 C CA . MET A 1 87 ? -6.842 -5.911 -5.446 1.00 95.56 87 MET A CA 1
ATOM 658 C C . MET A 1 87 ? -7.064 -4.842 -4.379 1.00 95.56 87 MET A C 1
ATOM 660 O O . MET A 1 87 ? -6.116 -4.418 -3.707 1.00 95.56 87 MET A O 1
ATOM 664 N N . LYS A 1 88 ? -8.316 -4.420 -4.171 1.00 97.19 88 LYS A N 1
ATOM 665 C CA . LYS A 1 88 ? -8.658 -3.481 -3.098 1.00 97.19 88 LYS A CA 1
ATOM 666 C C . LYS A 1 88 ? -8.378 -4.084 -1.718 1.00 97.19 88 LYS A C 1
ATOM 668 O O . LYS A 1 88 ? -7.798 -3.396 -0.874 1.00 97.19 88 LYS A O 1
ATOM 673 N N . ARG A 1 89 ? -8.735 -5.355 -1.497 1.00 97.19 89 ARG A N 1
ATOM 674 C CA . ARG A 1 89 ? -8.436 -6.088 -0.252 1.00 97.19 89 ARG A CA 1
ATOM 675 C C . ARG A 1 89 ? -6.931 -6.186 -0.008 1.00 97.19 89 ARG A C 1
ATOM 677 O O . ARG A 1 89 ? -6.476 -5.798 1.068 1.00 97.19 89 ARG A O 1
ATOM 684 N N . MET A 1 90 ? -6.151 -6.564 -1.024 1.00 97.69 90 MET A N 1
ATOM 685 C CA . MET A 1 90 ? -4.683 -6.581 -0.946 1.00 97.69 90 MET A CA 1
ATOM 686 C C . MET A 1 90 ? -4.110 -5.202 -0.589 1.00 97.69 90 MET A C 1
ATOM 688 O O . MET A 1 90 ? -3.287 -5.085 0.321 1.00 97.69 90 MET A O 1
ATOM 692 N N . ALA A 1 91 ? -4.582 -4.127 -1.236 1.00 98.12 91 ALA A N 1
ATOM 693 C CA . ALA A 1 91 ? -4.140 -2.769 -0.913 1.00 98.12 91 ALA A CA 1
ATOM 694 C C . ALA A 1 91 ? -4.435 -2.391 0.540 1.00 98.12 91 ALA A C 1
ATOM 696 O O . ALA A 1 91 ? -3.547 -1.897 1.239 1.00 98.12 91 ALA A O 1
ATOM 697 N N . LYS A 1 92 ? -5.667 -2.623 1.006 1.00 98.19 92 LYS A N 1
ATOM 698 C CA . LYS A 1 92 ? -6.060 -2.357 2.395 1.00 98.19 92 LYS A CA 1
ATOM 699 C C . LYS A 1 92 ? -5.194 -3.140 3.372 1.00 98.19 92 LYS A C 1
ATOM 701 O O . LYS A 1 92 ? -4.699 -2.558 4.337 1.00 98.19 92 LYS A O 1
ATOM 706 N N . TRP A 1 93 ? -4.945 -4.417 3.094 1.00 98.19 93 TRP A N 1
ATOM 707 C CA . TRP A 1 93 ? -4.125 -5.275 3.941 1.00 98.19 93 TRP A CA 1
ATOM 708 C C . TRP A 1 93 ? -2.665 -4.810 4.040 1.00 98.19 93 TRP A C 1
ATOM 710 O O . TRP A 1 93 ? -2.125 -4.696 5.147 1.00 98.19 93 TRP A O 1
ATOM 720 N N . ILE A 1 94 ? -2.036 -4.467 2.910 1.00 98.00 94 ILE A N 1
ATOM 721 C CA . ILE A 1 94 ? -0.670 -3.920 2.881 1.00 98.00 94 ILE A CA 1
ATOM 722 C C . ILE A 1 94 ? -0.608 -2.631 3.699 1.00 98.00 94 ILE A C 1
ATOM 724 O O . ILE A 1 94 ? 0.244 -2.485 4.580 1.00 98.00 94 ILE A O 1
ATOM 728 N N . ILE A 1 95 ? -1.524 -1.696 3.436 1.00 98.19 95 ILE A N 1
ATOM 729 C CA . ILE A 1 95 ? -1.550 -0.400 4.114 1.00 98.19 95 ILE A CA 1
ATOM 730 C C . ILE A 1 95 ? -1.773 -0.573 5.615 1.00 98.19 95 ILE A C 1
ATOM 732 O O . ILE A 1 95 ? -1.032 0.018 6.400 1.00 98.19 95 ILE A O 1
ATOM 736 N N . TRP A 1 96 ? -2.719 -1.417 6.024 1.00 97.69 96 TRP A N 1
ATOM 737 C CA . TRP A 1 96 ? -2.967 -1.733 7.428 1.00 97.69 96 TRP A CA 1
ATOM 738 C C . TRP A 1 96 ? -1.735 -2.327 8.115 1.00 97.69 96 TRP A C 1
ATOM 740 O O . TRP A 1 96 ? -1.304 -1.846 9.168 1.00 97.69 96 TRP A O 1
ATOM 750 N N . SER A 1 97 ? -1.106 -3.313 7.475 1.00 97.00 97 SER A N 1
ATOM 751 C CA . SER A 1 97 ? 0.097 -3.975 7.978 1.00 97.00 97 SER A CA 1
ATOM 752 C C . SER A 1 97 ? 1.251 -2.996 8.183 1.00 97.00 97 SER A C 1
ATOM 754 O O . SER A 1 97 ? 1.915 -3.004 9.222 1.00 97.00 97 SER A O 1
ATOM 756 N N . LYS A 1 98 ? 1.488 -2.111 7.212 1.00 96.44 98 LYS A N 1
ATOM 757 C CA . LYS A 1 98 ? 2.514 -1.063 7.297 1.00 96.44 98 LYS A CA 1
ATOM 758 C C . LYS A 1 98 ? 2.154 0.000 8.339 1.00 96.44 98 LYS A C 1
ATOM 760 O O . LYS A 1 98 ? 3.029 0.453 9.076 1.00 96.44 98 LYS A O 1
ATOM 765 N N . MET A 1 99 ? 0.881 0.371 8.447 1.00 95.56 99 MET A N 1
ATOM 766 C CA . MET A 1 99 ? 0.411 1.332 9.444 1.00 95.56 99 MET A CA 1
ATOM 767 C C . MET A 1 99 ? 0.648 0.821 10.868 1.00 95.56 99 MET A C 1
ATOM 769 O O . MET A 1 99 ? 1.122 1.572 11.719 1.00 95.56 99 MET A O 1
ATOM 773 N N . LYS A 1 100 ? 0.414 -0.471 11.125 1.00 94.88 100 LYS A N 1
ATOM 774 C CA . LYS A 1 100 ? 0.701 -1.096 12.428 1.00 94.88 100 LYS A CA 1
ATOM 775 C C . LYS A 1 100 ? 2.188 -1.229 12.743 1.00 94.88 100 LYS A C 1
ATOM 777 O O . LYS A 1 100 ? 2.539 -1.302 13.915 1.00 94.88 100 LYS A O 1
ATOM 782 N N . LYS A 1 101 ? 3.055 -1.161 11.730 1.00 94.81 101 LYS A N 1
ATOM 783 C CA . LYS A 1 101 ? 4.511 -0.999 11.892 1.00 94.81 101 LYS A CA 1
ATOM 784 C C . LYS A 1 101 ? 4.939 0.460 12.125 1.00 94.81 101 LYS A C 1
ATOM 786 O O . LYS A 1 101 ? 6.130 0.734 12.198 1.00 94.81 101 LYS A O 1
ATOM 791 N N . GLY A 1 102 ? 3.995 1.397 12.234 1.00 93.56 102 GLY A N 1
ATOM 792 C CA . GLY A 1 102 ? 4.271 2.798 12.555 1.00 93.56 102 GLY A CA 1
ATOM 793 C C . GLY A 1 102 ? 4.694 3.657 11.362 1.00 93.56 102 GLY A C 1
ATOM 794 O O . GLY A 1 102 ? 5.268 4.727 11.561 1.00 93.56 102 GLY A O 1
ATOM 795 N N . LEU A 1 103 ? 4.430 3.225 10.122 1.00 94.56 103 LEU A N 1
ATOM 796 C CA . LEU A 1 103 ? 4.766 4.036 8.951 1.00 94.56 103 LEU A CA 1
ATOM 797 C C . LEU A 1 103 ? 3.957 5.341 8.917 1.00 94.56 103 LEU A C 1
ATOM 799 O O . LEU A 1 103 ? 2.753 5.364 9.168 1.00 94.56 103 LEU A O 1
ATOM 803 N N . ALA A 1 104 ? 4.636 6.429 8.548 1.00 92.94 104 ALA A N 1
ATOM 804 C CA . ALA A 1 104 ? 4.020 7.738 8.386 1.00 92.94 104 ALA A CA 1
ATOM 805 C C . ALA A 1 104 ? 3.008 7.758 7.228 1.00 92.94 104 ALA A C 1
ATOM 807 O O . ALA A 1 104 ? 3.204 7.108 6.198 1.00 92.94 104 ALA A O 1
ATOM 808 N N . ILE A 1 105 ? 1.972 8.589 7.355 1.00 93.62 105 ILE A N 1
ATOM 809 C CA . ILE A 1 105 ? 0.874 8.684 6.384 1.00 93.62 105 ILE A CA 1
ATOM 810 C C . ILE A 1 105 ? 1.336 8.996 4.958 1.00 93.62 105 ILE A C 1
ATOM 812 O O . ILE A 1 105 ? 0.880 8.368 4.009 1.00 93.62 105 ILE A O 1
ATOM 816 N N . ASN A 1 106 ? 2.306 9.898 4.792 1.00 92.31 106 ASN A N 1
ATOM 817 C CA . ASN A 1 106 ? 2.843 10.232 3.472 1.00 92.31 106 ASN A CA 1
ATOM 818 C C . ASN A 1 106 ? 3.528 9.024 2.807 1.00 92.31 106 ASN A C 1
ATOM 820 O O . ASN A 1 106 ? 3.508 8.874 1.587 1.00 92.31 106 ASN A O 1
ATOM 824 N N . THR A 1 107 ? 4.126 8.136 3.604 1.00 93.88 107 THR A N 1
ATOM 825 C CA . THR A 1 107 ? 4.692 6.882 3.101 1.00 93.88 107 THR A CA 1
ATOM 826 C C . THR A 1 107 ? 3.579 5.927 2.676 1.00 93.88 107 THR A C 1
ATOM 828 O O . THR A 1 107 ? 3.666 5.357 1.591 1.00 93.88 107 THR A O 1
ATOM 831 N N . LEU A 1 108 ? 2.511 5.806 3.470 1.00 96.44 108 LEU A N 1
ATOM 832 C CA . LEU A 1 108 ? 1.338 4.990 3.130 1.00 96.44 108 LEU A CA 1
ATOM 833 C C . LEU A 1 108 ? 0.655 5.481 1.843 1.00 96.44 108 LEU A C 1
ATOM 835 O O . LEU A 1 108 ? 0.369 4.674 0.964 1.00 96.44 108 LEU A O 1
ATOM 839 N N . LEU A 1 109 ? 0.489 6.797 1.676 1.00 95.62 109 LEU A N 1
ATOM 840 C CA . LEU A 1 109 ? -0.031 7.416 0.450 1.00 95.62 109 LEU A CA 1
ATOM 841 C C . LEU A 1 109 ? 0.797 7.045 -0.781 1.00 95.62 109 LEU A C 1
ATOM 843 O O . LEU A 1 109 ? 0.246 6.692 -1.823 1.00 95.62 109 LEU A O 1
ATOM 847 N N . LYS A 1 110 ? 2.129 7.092 -0.662 1.00 95.12 110 LYS A N 1
ATOM 848 C CA . LYS A 1 110 ? 3.036 6.695 -1.747 1.00 95.12 110 LYS A CA 1
ATOM 849 C C . LYS A 1 110 ? 2.914 5.211 -2.071 1.00 95.12 110 LYS A C 1
ATOM 851 O O . LYS A 1 110 ? 2.888 4.872 -3.249 1.00 95.12 110 LYS A O 1
ATOM 856 N N . ILE A 1 111 ? 2.840 4.341 -1.062 1.00 96.75 111 ILE A N 1
ATOM 857 C CA . ILE A 1 111 ? 2.643 2.894 -1.255 1.00 96.75 111 ILE A CA 1
ATOM 858 C C . ILE A 1 111 ? 1.319 2.646 -1.982 1.00 96.75 111 ILE A C 1
ATOM 860 O O . 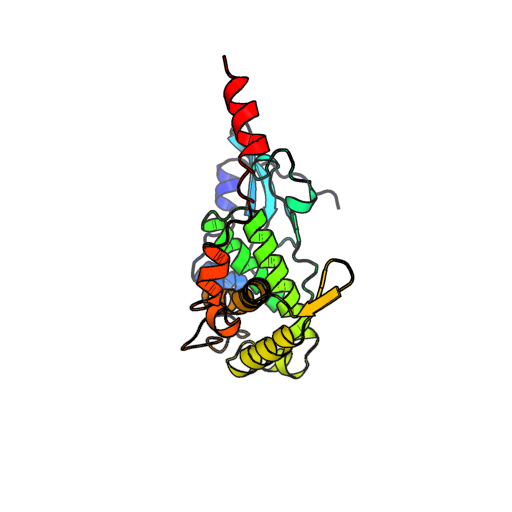ILE A 1 111 ? 1.310 2.015 -3.036 1.00 96.75 111 ILE A O 1
ATOM 864 N N . LEU A 1 112 ? 0.223 3.232 -1.495 1.00 97.56 112 LEU A N 1
ATOM 865 C CA . LEU A 1 112 ? -1.096 3.106 -2.111 1.00 97.56 112 LEU A CA 1
ATOM 866 C C . LEU A 1 112 ? -1.101 3.619 -3.559 1.00 97.56 112 LEU A C 1
ATOM 868 O O . LEU A 1 112 ? -1.653 2.968 -4.440 1.00 9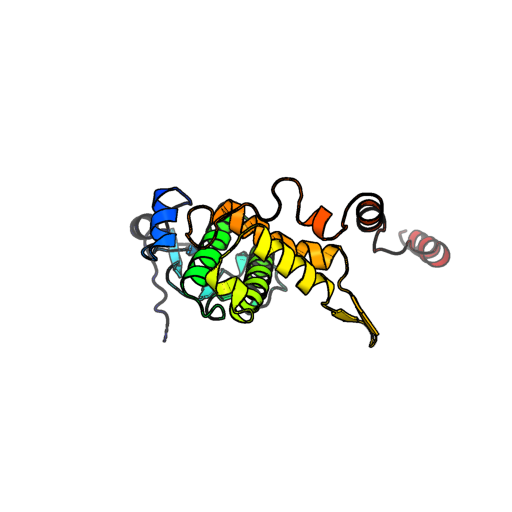7.56 112 LEU A O 1
ATOM 872 N N . GLY A 1 113 ? -0.453 4.754 -3.834 1.00 96.44 113 GLY A N 1
ATOM 873 C CA . GLY A 1 113 ? -0.320 5.286 -5.191 1.00 96.44 113 GLY A CA 1
ATOM 874 C C . GLY A 1 113 ? 0.422 4.339 -6.139 1.00 96.44 113 GLY A C 1
ATOM 875 O O . GLY A 1 113 ? 0.023 4.186 -7.291 1.00 96.44 113 GLY A O 1
ATOM 876 N N . LYS A 1 114 ? 1.471 3.662 -5.660 1.00 95.88 114 LYS A N 1
ATOM 877 C CA . LYS A 1 114 ? 2.219 2.672 -6.453 1.00 95.88 114 LYS A CA 1
ATOM 878 C C . LYS A 1 114 ? 1.377 1.433 -6.747 1.00 95.88 114 LYS A C 1
ATOM 880 O O . LYS A 1 114 ? 1.341 1.007 -7.898 1.00 95.88 114 LYS A O 1
ATOM 885 N N . LEU A 1 115 ? 0.669 0.920 -5.737 1.00 96.94 115 LEU A N 1
ATOM 886 C CA . LEU A 1 115 ? -0.257 -0.207 -5.882 1.00 96.94 115 LEU A CA 1
ATOM 887 C C . LEU A 1 115 ? -1.355 0.108 -6.899 1.00 96.94 115 LEU A C 1
ATOM 889 O O . LEU A 1 115 ? -1.565 -0.667 -7.821 1.00 96.94 115 LEU A O 1
ATOM 893 N N . LYS A 1 116 ? -1.987 1.285 -6.800 1.00 96.12 116 LYS A N 1
ATOM 894 C CA . LYS A 1 116 ? -3.015 1.730 -7.754 1.00 96.12 116 LYS A CA 1
ATOM 895 C C . LYS A 1 116 ? -2.525 1.710 -9.194 1.00 96.12 116 LYS A C 1
ATOM 897 O O . LYS A 1 116 ? -3.244 1.242 -10.065 1.00 96.12 116 LYS A O 1
ATOM 902 N N . ILE A 1 117 ? -1.317 2.212 -9.447 1.00 94.69 117 ILE A N 1
ATOM 903 C CA . ILE A 1 117 ? -0.803 2.281 -10.818 1.00 94.69 117 ILE A CA 1
ATOM 904 C C . ILE A 1 117 ? -0.454 0.883 -11.339 1.00 94.69 117 ILE A C 1
ATOM 906 O O . ILE A 1 117 ? -0.717 0.592 -12.502 1.00 94.69 117 ILE A O 1
ATOM 910 N N . TYR A 1 118 ? 0.081 0.010 -10.484 1.00 95.31 118 TYR A N 1
ATOM 911 C CA . TYR A 1 118 ? 0.291 -1.386 -10.855 1.00 95.31 118 TYR A CA 1
ATOM 912 C C . TYR A 1 118 ? -1.038 -2.092 -11.162 1.00 95.31 118 TYR A C 1
ATOM 914 O O . TYR A 1 118 ? -1.186 -2.651 -12.241 1.00 95.31 118 TYR A O 1
ATOM 922 N N . PHE A 1 119 ? -2.033 -1.996 -10.280 1.00 94.88 119 PHE A N 1
ATOM 923 C CA . PHE A 1 119 ? -3.348 -2.604 -10.491 1.00 94.88 119 PHE A CA 1
ATOM 924 C C . PHE A 1 119 ? -4.062 -2.063 -11.725 1.00 94.88 119 PHE A C 1
ATOM 926 O O . PHE A 1 119 ? -4.653 -2.833 -12.472 1.00 94.88 119 PHE A O 1
ATOM 933 N N . GLN A 1 120 ? -3.952 -0.763 -11.998 1.00 93.69 120 GLN A N 1
ATOM 934 C CA . GLN A 1 120 ? -4.473 -0.189 -13.234 1.00 93.69 120 GLN A CA 1
ATOM 935 C C . GLN A 1 120 ? -3.825 -0.827 -14.471 1.00 93.69 120 GLN A C 1
ATOM 937 O O . GLN A 1 120 ? -4.526 -1.112 -15.435 1.00 93.69 120 GLN A O 1
ATOM 942 N N . TRP A 1 121 ? -2.512 -1.076 -14.437 1.00 93.44 121 TRP A N 1
ATOM 943 C CA . TRP A 1 121 ? -1.817 -1.765 -15.524 1.00 93.44 121 TRP A CA 1
ATOM 944 C C . TRP A 1 121 ? -2.225 -3.241 -15.653 1.00 93.44 121 TRP A C 1
ATOM 946 O O . TRP A 1 121 ? -2.380 -3.735 -16.771 1.00 93.44 121 TRP A O 1
ATOM 956 N N . VAL A 1 122 ? -2.426 -3.942 -14.529 1.00 92.19 122 VAL A N 1
ATOM 957 C CA . VAL A 1 122 ? -2.922 -5.329 -14.526 1.00 92.19 122 VAL A CA 1
ATOM 958 C C . VAL A 1 122 ? -4.303 -5.393 -15.175 1.00 92.19 122 VAL A C 1
ATOM 960 O O . VAL A 1 122 ? -4.514 -6.203 -16.067 1.00 92.19 122 VAL A O 1
ATOM 963 N N . LEU A 1 123 ? -5.215 -4.496 -14.791 1.00 90.00 123 LEU A N 1
ATOM 964 C CA . LEU A 1 123 ? -6.577 -4.448 -15.330 1.00 90.00 123 LEU A CA 1
ATOM 965 C C . LEU A 1 123 ? -6.643 -3.984 -16.790 1.00 90.00 123 LEU A C 1
ATOM 967 O O . LEU A 1 123 ? -7.618 -4.277 -17.471 1.00 90.00 123 LEU A O 1
ATOM 971 N N . SER A 1 124 ? -5.629 -3.268 -17.284 1.00 88.44 124 SER A N 1
ATOM 972 C CA . SER A 1 124 ? -5.538 -2.897 -18.702 1.00 88.44 124 SER A CA 1
ATOM 973 C C . SER A 1 124 ? -4.891 -3.972 -19.580 1.00 88.44 124 SER A C 1
ATOM 975 O O . SER A 1 124 ? -4.742 -3.753 -20.779 1.00 88.44 124 SER A O 1
ATOM 977 N N . SER A 1 125 ? -4.430 -5.078 -18.994 1.00 80.06 125 SER A N 1
ATOM 978 C CA . SER A 1 125 ? -3.658 -6.112 -19.679 1.00 80.06 125 SER A CA 1
ATOM 979 C C . SER A 1 125 ? -4.353 -7.466 -19.518 1.00 80.06 125 SER A C 1
ATOM 981 O O . SER A 1 125 ? -4.253 -8.082 -18.458 1.00 80.06 125 SER A O 1
ATOM 983 N N . ASP A 1 126 ? -5.013 -7.958 -20.571 1.00 69.62 126 ASP A N 1
ATOM 984 C CA . ASP A 1 126 ? -5.801 -9.206 -20.527 1.00 69.62 126 ASP A CA 1
ATOM 985 C C . ASP A 1 126 ? -5.000 -10.404 -19.988 1.00 69.62 126 ASP A C 1
ATOM 987 O O . ASP A 1 126 ? -5.510 -11.217 -19.226 1.00 69.62 126 ASP A O 1
ATOM 991 N N . THR A 1 127 ? -3.706 -10.482 -20.310 1.00 66.50 127 THR A N 1
A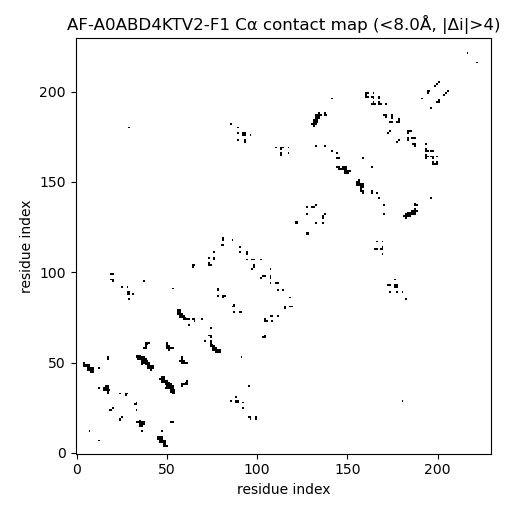TOM 992 C CA . THR A 1 127 ? -2.816 -11.569 -19.871 1.00 66.50 127 THR A CA 1
ATOM 993 C C . THR A 1 127 ? -2.544 -11.553 -18.363 1.00 66.50 127 THR A C 1
ATOM 995 O O . THR A 1 127 ? -2.353 -12.596 -17.747 1.00 66.50 127 THR A O 1
ATOM 998 N N . THR A 1 128 ? -2.497 -10.377 -17.743 1.00 67.38 128 THR A N 1
ATOM 999 C CA . THR A 1 128 ? -2.069 -10.231 -16.345 1.00 67.38 128 THR A CA 1
ATOM 1000 C C . THR A 1 128 ? -3.223 -10.422 -15.369 1.00 67.38 128 THR A C 1
ATOM 1002 O O . THR A 1 128 ? -3.009 -10.870 -14.245 1.00 67.38 128 THR A O 1
ATOM 1005 N N . ALA A 1 129 ? -4.445 -10.104 -15.798 1.00 66.44 129 ALA A N 1
ATOM 1006 C CA . ALA A 1 129 ? -5.647 -10.331 -15.006 1.00 66.44 129 ALA A CA 1
ATOM 1007 C C . ALA A 1 129 ? -5.922 -11.831 -14.789 1.00 66.44 129 ALA A C 1
ATOM 1009 O O . ALA A 1 129 ? -6.448 -12.203 -13.745 1.00 66.44 129 ALA A O 1
ATOM 1010 N N . THR A 1 130 ? -5.538 -12.687 -15.743 1.00 73.81 130 THR A N 1
ATOM 1011 C CA . THR A 1 130 ? -5.785 -14.137 -15.677 1.00 73.81 130 THR A CA 1
ATOM 1012 C C . THR A 1 130 ? -4.732 -14.905 -14.876 1.00 73.81 130 THR A C 1
ATOM 1014 O O . THR A 1 130 ? -5.077 -15.877 -14.220 1.00 73.81 130 THR A O 1
ATOM 1017 N N . HIS A 1 131 ? -3.463 -14.489 -14.927 1.00 81.12 131 HIS A N 1
ATOM 1018 C CA . HIS A 1 131 ? -2.341 -15.238 -14.335 1.00 81.12 131 HIS A CA 1
ATOM 1019 C C . HIS A 1 131 ? -1.853 -14.702 -12.983 1.00 81.12 131 HIS A C 1
ATOM 1021 O O . HIS A 1 131 ? -0.873 -15.206 -12.447 1.00 81.12 131 HIS A O 1
ATOM 1027 N N . GLY A 1 132 ? -2.450 -13.627 -12.465 1.00 86.31 132 GLY A N 1
ATOM 1028 C CA . GLY A 1 132 ? -2.009 -13.029 -11.208 1.00 86.31 132 GLY A CA 1
ATOM 1029 C C . GLY A 1 132 ? -0.572 -12.481 -11.235 1.00 86.31 132 GLY A C 1
ATOM 1030 O O . GLY A 1 132 ? -0.022 -12.081 -12.270 1.00 86.31 132 GLY A O 1
ATOM 1031 N N . LEU A 1 133 ? 0.050 -12.425 -10.061 1.00 90.00 133 LEU A N 1
ATOM 1032 C CA . LEU A 1 133 ? 1.438 -12.045 -9.835 1.00 90.00 133 LEU A CA 1
ATOM 1033 C C . LEU A 1 133 ? 2.327 -13.297 -9.857 1.00 90.00 133 LEU A C 1
ATOM 1035 O O . LEU A 1 133 ? 2.445 -14.021 -8.872 1.00 90.00 133 LEU A O 1
ATOM 1039 N N . THR A 1 134 ? 2.999 -13.487 -10.989 1.00 92.19 134 THR A N 1
ATOM 1040 C CA . THR A 1 134 ? 4.001 -14.527 -11.250 1.00 92.19 134 THR A CA 1
ATOM 1041 C C . THR A 1 134 ? 5.321 -13.879 -11.664 1.00 92.19 134 THR A C 1
ATOM 1043 O O . THR A 1 134 ? 5.383 -12.669 -11.943 1.00 92.19 134 THR A O 1
ATOM 1046 N N . ALA A 1 135 ? 6.394 -14.661 -11.791 1.00 90.75 135 ALA A N 1
ATOM 1047 C CA . ALA A 1 135 ? 7.637 -14.155 -12.377 1.00 90.75 135 ALA A CA 1
ATOM 1048 C C . ALA A 1 135 ? 7.434 -13.670 -13.832 1.00 90.75 135 ALA A C 1
ATOM 1050 O O . ALA A 1 135 ? 8.045 -12.683 -14.263 1.00 90.75 135 ALA A O 1
ATOM 1051 N N . PHE A 1 136 ? 6.539 -14.316 -14.592 1.00 90.75 136 PHE A N 1
ATOM 1052 C CA . PHE A 1 136 ? 6.221 -13.929 -15.969 1.00 90.75 136 PHE A CA 1
ATOM 1053 C C . PHE A 1 136 ? 5.525 -12.564 -16.041 1.00 90.75 136 PHE A C 1
ATOM 1055 O O . PHE A 1 136 ? 5.997 -11.667 -16.751 1.00 90.75 136 PHE A O 1
ATOM 1062 N N . THR A 1 137 ? 4.449 -12.365 -15.272 1.00 92.62 137 THR A N 1
ATOM 1063 C CA . THR A 1 137 ? 3.717 -11.088 -15.260 1.00 92.62 137 THR A CA 1
ATOM 1064 C C . THR A 1 137 ? 4.552 -9.954 -14.669 1.00 92.62 137 THR A C 1
ATOM 1066 O O . THR A 1 137 ? 4.486 -8.816 -15.146 1.00 92.62 137 THR A O 1
ATOM 1069 N N . SER A 1 138 ? 5.437 -10.267 -13.720 1.00 94.00 138 SER A N 1
ATOM 1070 C CA . SER A 1 138 ? 6.424 -9.326 -13.180 1.00 94.00 138 SER A CA 1
ATOM 1071 C C . SER A 1 138 ? 7.403 -8.836 -14.249 1.00 94.00 138 SER A C 1
ATOM 1073 O O . SER A 1 138 ? 7.634 -7.631 -14.373 1.00 94.00 138 SER A O 1
ATOM 1075 N N . ASN A 1 139 ? 7.937 -9.735 -15.081 1.00 92.69 139 ASN A N 1
ATOM 1076 C CA . ASN A 1 139 ? 8.813 -9.364 -16.197 1.00 92.69 139 ASN A CA 1
ATOM 1077 C C . ASN A 1 139 ? 8.080 -8.550 -17.275 1.00 92.69 139 ASN A C 1
ATOM 1079 O O . ASN A 1 139 ? 8.651 -7.605 -17.830 1.00 92.69 139 ASN A O 1
ATOM 1083 N N . ALA A 1 140 ? 6.813 -8.869 -17.555 1.00 93.38 140 ALA A N 1
ATOM 1084 C CA . ALA A 1 140 ? 5.981 -8.066 -18.450 1.00 93.38 140 ALA A CA 1
ATOM 1085 C C . ALA A 1 140 ? 5.802 -6.633 -17.915 1.00 93.38 140 ALA A C 1
ATOM 1087 O O . ALA A 1 140 ? 5.958 -5.668 -18.670 1.00 93.38 140 ALA A O 1
ATOM 1088 N N . TYR A 1 141 ? 5.588 -6.477 -16.605 1.00 94.88 141 TYR A N 1
ATOM 1089 C CA . TYR A 1 141 ? 5.506 -5.158 -15.982 1.00 94.88 141 TYR A CA 1
ATOM 1090 C C . TYR A 1 141 ? 6.832 -4.394 -16.040 1.00 94.88 141 TYR A C 1
ATOM 1092 O O . TYR A 1 141 ? 6.835 -3.197 -16.326 1.00 94.88 141 TYR A O 1
ATOM 1100 N N . VAL A 1 142 ? 7.974 -5.062 -15.836 1.00 95.06 142 VAL A N 1
ATOM 1101 C CA . VAL A 1 142 ? 9.303 -4.437 -15.989 1.00 95.06 142 VAL A CA 1
ATOM 1102 C C . VAL A 1 142 ? 9.482 -3.877 -17.399 1.00 95.06 142 VAL A C 1
ATOM 1104 O O . VAL A 1 142 ? 9.897 -2.724 -17.557 1.00 95.06 142 VAL A O 1
ATOM 1107 N N . ARG A 1 143 ? 9.113 -4.648 -18.430 1.00 94.19 143 ARG A N 1
ATOM 1108 C CA . ARG A 1 143 ? 9.138 -4.181 -19.826 1.00 94.19 143 ARG A CA 1
ATOM 1109 C C . ARG A 1 143 ? 8.236 -2.965 -20.020 1.00 94.19 143 ARG A C 1
ATOM 1111 O O . ARG A 1 143 ? 8.706 -1.968 -20.558 1.00 94.19 143 ARG A O 1
ATOM 1118 N N . HIS A 1 144 ? 7.003 -3.006 -19.513 1.00 94.31 144 HIS A N 1
ATOM 1119 C CA . HIS A 1 144 ? 6.079 -1.873 -19.572 1.00 94.31 144 HIS A CA 1
ATOM 1120 C C . HIS A 1 144 ? 6.646 -0.617 -18.892 1.00 94.31 144 HIS A C 1
ATOM 1122 O O . HIS A 1 144 ? 6.690 0.457 -19.485 1.00 94.31 144 HIS A O 1
ATOM 1128 N N . VAL A 1 145 ? 7.150 -0.730 -17.663 1.00 95.25 145 VAL A N 1
ATOM 1129 C CA . VAL A 1 145 ? 7.722 0.410 -16.928 1.00 95.25 145 VAL A CA 1
ATOM 1130 C C . VAL A 1 145 ? 8.935 0.998 -17.653 1.00 95.25 145 VAL A C 1
ATOM 1132 O O . VAL A 1 145 ? 9.148 2.211 -17.609 1.00 95.25 145 VAL A O 1
ATOM 1135 N N . ASN A 1 146 ? 9.713 0.171 -18.353 1.00 94.25 146 ASN A N 1
ATOM 1136 C CA . ASN A 1 146 ? 10.848 0.630 -19.149 1.00 94.25 146 ASN A CA 1
ATOM 1137 C C . ASN A 1 146 ? 10.445 1.444 -20.388 1.00 94.25 146 ASN A C 1
ATOM 1139 O O . ASN A 1 146 ? 11.250 2.268 -20.823 1.00 94.25 146 ASN A O 1
ATOM 1143 N N . THR A 1 147 ? 9.223 1.287 -20.910 1.00 94.62 147 THR A N 1
ATOM 1144 C CA . THR A 1 147 ? 8.705 2.124 -22.008 1.00 94.62 147 THR A CA 1
ATOM 1145 C C . THR A 1 147 ? 8.077 3.431 -21.519 1.00 94.62 147 THR A C 1
ATOM 1147 O O . THR A 1 147 ? 7.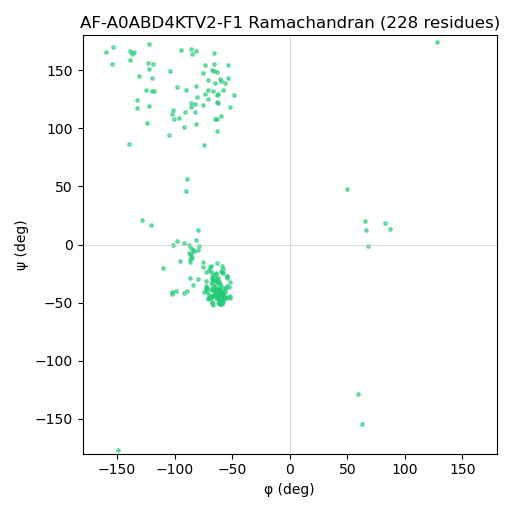788 4.313 -22.326 1.00 94.62 147 THR A O 1
ATOM 1150 N N . LEU A 1 148 ? 7.848 3.585 -20.210 1.00 94.06 148 LEU A N 1
ATOM 1151 C CA . LEU A 1 148 ? 7.242 4.793 -19.657 1.00 94.06 148 LEU A CA 1
ATOM 1152 C C . LEU A 1 148 ? 8.199 5.987 -19.714 1.00 94.06 148 LEU A C 1
ATOM 1154 O O . LEU A 1 148 ? 9.397 5.897 -19.424 1.00 94.06 148 LEU A O 1
ATOM 1158 N N . THR A 1 149 ? 7.623 7.149 -20.007 1.00 92.44 149 THR A N 1
ATOM 1159 C CA . THR A 1 149 ? 8.332 8.426 -20.048 1.00 92.44 149 THR A CA 1
ATOM 1160 C C . THR A 1 149 ? 7.701 9.440 -19.097 1.00 92.44 149 THR A C 1
ATOM 1162 O O . THR A 1 149 ? 6.541 9.339 -18.699 1.00 92.44 149 THR A O 1
ATOM 1165 N N . SER A 1 150 ? 8.493 10.421 -18.683 1.00 89.56 150 SER A N 1
ATOM 1166 C CA . SER A 1 150 ? 8.078 11.552 -17.864 1.00 89.56 150 SER A CA 1
ATOM 1167 C C . SER A 1 150 ? 8.453 12.844 -18.579 1.00 89.56 150 SER A C 1
ATOM 1169 O O . SER A 1 150 ? 9.577 12.996 -19.065 1.00 89.56 150 SER A O 1
ATOM 1171 N N . LYS A 1 151 ? 7.508 13.787 -18.635 1.00 87.06 151 LYS A N 1
ATOM 1172 C CA . LYS A 1 151 ? 7.765 15.141 -19.128 1.00 87.06 151 LYS A CA 1
ATOM 1173 C C . LYS A 1 151 ? 8.379 15.979 -18.010 1.00 87.06 151 LYS A C 1
ATOM 1175 O O . LYS A 1 151 ? 7.762 16.180 -16.964 1.00 87.06 151 LYS A O 1
ATOM 1180 N N . ARG A 1 152 ? 9.583 16.500 -18.233 1.00 77.06 152 ARG A N 1
ATOM 1181 C CA . ARG A 1 152 ? 10.259 17.445 -17.332 1.00 77.06 152 ARG A CA 1
ATOM 1182 C C . ARG A 1 152 ? 10.798 18.608 -18.147 1.00 77.06 152 ARG A C 1
ATOM 1184 O O . ARG A 1 152 ? 11.583 18.390 -19.057 1.00 77.06 152 ARG A O 1
ATOM 1191 N N . LYS A 1 153 ? 10.404 19.837 -17.786 1.00 78.69 153 LYS A N 1
ATOM 1192 C CA . LYS A 1 153 ? 10.840 21.072 -18.467 1.00 78.69 153 LYS A CA 1
ATOM 1193 C C . LYS A 1 153 ? 10.675 20.988 -19.997 1.00 78.69 153 LYS A C 1
ATOM 1195 O O . LYS A 1 153 ? 11.608 21.267 -20.734 1.00 78.69 153 LYS A O 1
ATOM 1200 N N . SER A 1 154 ? 9.503 20.539 -20.450 1.00 78.12 154 SER A N 1
ATOM 1201 C CA . SER A 1 154 ? 9.157 20.345 -21.872 1.00 78.12 154 SER A CA 1
ATOM 1202 C C . SER A 1 154 ? 9.898 19.223 -22.616 1.00 78.12 154 SER A C 1
ATOM 1204 O O . SER A 1 154 ? 9.558 18.941 -23.760 1.00 78.12 154 SER A O 1
ATOM 1206 N N . GLU A 1 155 ? 10.819 18.504 -21.970 1.00 86.06 155 GLU A N 1
ATOM 1207 C CA . GLU A 1 155 ? 11.485 17.331 -22.544 1.00 86.06 155 GLU A CA 1
ATOM 1208 C C . GLU A 1 155 ? 10.818 16.034 -22.069 1.00 86.06 155 GLU A C 1
ATOM 1210 O O . GLU A 1 155 ? 10.533 15.860 -20.879 1.00 86.06 155 GLU A O 1
ATOM 1215 N N . THR A 1 156 ? 10.591 15.101 -22.994 1.00 89.38 156 THR A N 1
ATOM 1216 C CA . THR A 1 156 ? 10.100 13.751 -22.681 1.00 89.38 156 THR A CA 1
ATOM 1217 C C . THR A 1 156 ? 11.300 12.836 -22.479 1.00 89.38 156 THR A C 1
ATOM 1219 O O . THR A 1 156 ? 12.054 12.594 -23.418 1.00 89.38 156 THR A O 1
ATOM 1222 N N . LYS A 1 157 ? 11.497 12.340 -21.255 1.00 90.69 157 LYS A N 1
ATOM 1223 C CA . LYS A 1 157 ? 12.613 11.444 -20.913 1.00 90.69 157 LYS A CA 1
ATOM 1224 C C . LYS A 1 157 ? 12.103 10.130 -20.336 1.00 90.69 157 LYS A C 1
ATOM 1226 O O . LYS A 1 157 ? 11.048 10.132 -19.699 1.00 90.69 157 LYS A O 1
ATOM 1231 N N . PRO A 1 158 ? 12.835 9.017 -20.499 1.00 91.88 158 PRO A N 1
ATOM 1232 C CA . PRO A 1 158 ? 12.539 7.786 -19.779 1.00 91.88 158 PRO A CA 1
ATOM 1233 C C . PRO A 1 158 ? 12.472 8.018 -18.266 1.00 91.88 158 PRO A C 1
ATOM 1235 O O . PRO A 1 158 ? 13.100 8.939 -17.731 1.00 91.88 158 PRO A O 1
ATOM 1238 N N . LEU A 1 159 ? 11.723 7.169 -17.562 1.00 92.88 159 LEU A N 1
ATOM 1239 C CA . LEU A 1 159 ? 11.725 7.194 -16.101 1.00 92.88 159 LEU A CA 1
ATOM 1240 C C . LEU A 1 159 ? 13.146 7.015 -15.549 1.00 92.88 159 LEU A C 1
ATOM 1242 O O . LEU A 1 159 ? 13.913 6.174 -16.020 1.00 92.88 159 LEU A O 1
ATOM 1246 N N . THR A 1 160 ? 13.477 7.784 -14.511 1.00 90.50 160 THR A N 1
ATOM 1247 C CA . THR A 1 160 ? 14.739 7.611 -13.785 1.00 90.50 160 THR A CA 1
ATOM 1248 C C . THR A 1 160 ? 14.762 6.260 -13.075 1.00 90.50 160 THR A C 1
ATOM 1250 O O . THR A 1 160 ? 13.709 5.736 -12.709 1.00 90.50 160 THR A O 1
ATOM 1253 N N . ALA A 1 161 ? 15.955 5.722 -12.807 1.00 91.06 161 ALA A N 1
ATOM 1254 C CA . ALA A 1 161 ? 16.108 4.463 -12.074 1.00 91.06 161 ALA A CA 1
ATOM 1255 C C . ALA A 1 161 ? 15.329 4.477 -10.745 1.00 91.06 161 ALA A C 1
ATOM 1257 O O . ALA A 1 161 ? 14.524 3.589 -10.492 1.00 91.06 161 ALA A O 1
ATOM 1258 N N . THR A 1 162 ? 15.429 5.552 -9.954 1.00 88.94 162 THR A N 1
ATOM 1259 C CA . THR A 1 162 ? 14.650 5.702 -8.710 1.00 88.94 162 THR A CA 1
ATOM 1260 C C . THR A 1 162 ? 13.135 5.649 -8.937 1.00 88.94 162 THR A C 1
ATOM 1262 O O . THR A 1 162 ? 12.419 5.018 -8.163 1.00 88.94 162 THR A O 1
ATOM 1265 N N . ALA A 1 163 ? 12.628 6.279 -10.003 1.00 90.94 163 ALA A N 1
ATOM 1266 C CA . ALA A 1 163 ? 11.202 6.233 -10.318 1.00 90.94 163 ALA A CA 1
ATOM 1267 C C . ALA A 1 163 ? 10.755 4.819 -10.720 1.00 90.94 163 ALA A C 1
ATOM 1269 O O . ALA A 1 163 ? 9.644 4.424 -10.374 1.00 90.94 163 ALA A O 1
ATOM 1270 N N . LYS A 1 164 ? 11.614 4.049 -11.402 1.00 95.25 164 LYS A N 1
ATOM 1271 C CA . LYS A 1 164 ? 11.367 2.635 -11.724 1.00 95.25 164 LYS A CA 1
ATOM 1272 C C . LYS A 1 164 ? 11.370 1.757 -10.470 1.00 95.25 164 LYS A C 1
ATOM 1274 O O . LYS A 1 164 ? 10.422 1.000 -10.290 1.00 95.25 164 LYS A O 1
ATOM 1279 N N . VAL A 1 165 ? 12.333 1.934 -9.554 1.00 94.25 165 VAL A N 1
ATOM 1280 C CA . VAL A 1 165 ? 12.341 1.250 -8.239 1.00 94.25 165 VAL A CA 1
ATOM 1281 C C . VAL A 1 165 ? 11.012 1.454 -7.524 1.00 94.25 165 VAL A C 1
ATOM 1283 O O . VAL A 1 165 ? 10.424 0.516 -6.992 1.00 94.25 165 VAL A O 1
ATOM 1286 N N . ASP A 1 166 ? 10.506 2.685 -7.538 1.00 91.94 166 ASP A N 1
ATOM 1287 C CA . ASP A 1 166 ? 9.230 3.006 -6.917 1.00 91.94 166 ASP A CA 1
ATOM 1288 C C . ASP A 1 166 ? 8.045 2.267 -7.554 1.00 91.94 166 ASP A C 1
ATOM 1290 O O . ASP A 1 166 ? 7.115 1.928 -6.824 1.00 91.94 166 ASP A O 1
ATOM 1294 N N . ARG A 1 167 ? 8.077 1.969 -8.861 1.00 94.44 167 ARG A N 1
ATOM 1295 C CA . ARG A 1 167 ? 7.080 1.104 -9.519 1.00 94.44 167 ARG A CA 1
ATOM 1296 C C . ARG A 1 167 ? 7.218 -0.347 -9.083 1.00 94.44 167 ARG A C 1
ATOM 1298 O O . ARG A 1 167 ? 6.220 -0.991 -8.787 1.00 94.44 167 ARG A O 1
ATOM 1305 N N . PHE A 1 168 ? 8.448 -0.839 -9.048 1.00 96.31 168 PHE A N 1
ATOM 1306 C CA . PHE A 1 168 ? 8.773 -2.243 -8.817 1.00 96.31 168 PHE A CA 1
ATOM 1307 C C . PHE A 1 168 ? 8.559 -2.683 -7.369 1.00 96.31 168 PHE A C 1
ATOM 1309 O O . PHE A 1 168 ? 8.099 -3.795 -7.134 1.00 96.31 168 PHE A O 1
ATOM 1316 N N . ARG A 1 169 ? 8.739 -1.782 -6.398 1.00 94.62 169 ARG A N 1
ATOM 1317 C CA . ARG A 1 169 ? 8.432 -2.054 -4.983 1.00 94.62 169 ARG A CA 1
ATOM 1318 C C . ARG A 1 169 ? 6.980 -2.453 -4.718 1.00 94.62 169 ARG A C 1
ATOM 1320 O O . ARG A 1 169 ? 6.727 -3.111 -3.720 1.00 94.62 169 ARG A O 1
ATOM 1327 N N . ALA A 1 170 ? 6.035 -2.074 -5.583 1.00 95.56 170 ALA A N 1
ATOM 1328 C CA . ALA A 1 170 ? 4.646 -2.509 -5.439 1.00 95.56 170 ALA A CA 1
ATOM 1329 C C . ALA A 1 170 ? 4.515 -4.040 -5.520 1.00 95.56 170 ALA A C 1
ATOM 1331 O O . ALA A 1 170 ? 3.743 -4.618 -4.764 1.00 95.56 170 ALA A O 1
ATOM 1332 N N . LEU A 1 171 ? 5.296 -4.687 -6.392 1.00 96.25 171 LEU A N 1
ATOM 1333 C CA . LEU A 1 171 ? 5.272 -6.139 -6.585 1.00 96.25 171 LEU A CA 1
ATOM 1334 C C . LEU A 1 171 ? 5.909 -6.857 -5.391 1.00 96.25 171 LEU A C 1
ATOM 1336 O O . LEU A 1 171 ? 5.398 -7.876 -4.944 1.00 96.25 171 LEU A O 1
ATOM 1340 N N . GLU A 1 172 ? 6.989 -6.301 -4.837 1.00 95.44 172 GLU A N 1
ATOM 1341 C CA . GLU A 1 172 ? 7.600 -6.817 -3.605 1.00 95.44 172 GLU A CA 1
ATOM 1342 C C . GLU A 1 172 ? 6.649 -6.682 -2.411 1.00 95.44 172 GLU A C 1
ATOM 1344 O O . GLU A 1 172 ? 6.477 -7.634 -1.655 1.00 95.44 172 GLU A O 1
ATOM 1349 N N . ASP A 1 173 ? 6.003 -5.522 -2.245 1.00 95.56 173 ASP A N 1
ATOM 1350 C CA . ASP A 1 173 ? 5.021 -5.322 -1.176 1.00 95.56 173 ASP A CA 1
ATOM 1351 C C . ASP A 1 173 ? 3.845 -6.303 -1.313 1.00 95.56 173 ASP A C 1
ATOM 1353 O O . ASP A 1 173 ? 3.420 -6.855 -0.300 1.00 95.56 173 ASP A O 1
ATOM 1357 N N . LEU A 1 174 ? 3.363 -6.564 -2.535 1.00 96.56 174 LEU A N 1
ATOM 1358 C CA . LEU A 1 174 ? 2.348 -7.590 -2.795 1.00 96.56 174 LEU A CA 1
ATOM 1359 C C . LEU A 1 174 ? 2.838 -8.975 -2.391 1.00 96.56 174 LEU A C 1
ATOM 1361 O O . LEU A 1 174 ? 2.178 -9.639 -1.601 1.00 96.56 174 LEU A O 1
ATOM 1365 N N . TYR A 1 175 ? 4.016 -9.389 -2.849 1.00 95.94 175 TYR A N 1
ATOM 1366 C CA . TYR A 1 175 ? 4.538 -10.705 -2.505 1.00 95.94 175 TYR A CA 1
ATOM 1367 C C . TYR A 1 175 ? 4.716 -10.892 -0.991 1.00 95.94 175 TYR A C 1
ATOM 1369 O O . TYR A 1 175 ? 4.249 -11.871 -0.416 1.00 95.94 175 TYR A O 1
ATOM 1377 N N . TYR A 1 176 ? 5.346 -9.938 -0.303 1.00 93.94 176 TYR A N 1
ATOM 1378 C CA . TYR A 1 176 ? 5.661 -10.104 1.119 1.00 93.94 176 TYR A CA 1
ATOM 1379 C C . TYR A 1 176 ? 4.451 -10.018 2.051 1.00 93.94 176 TYR A C 1
ATOM 1381 O O . TYR A 1 176 ? 4.530 -10.508 3.178 1.00 93.94 176 TYR A O 1
ATOM 1389 N N . HIS A 1 177 ? 3.371 -9.359 1.633 1.00 95.62 177 HIS A N 1
ATOM 1390 C CA . HIS A 1 177 ? 2.191 -9.154 2.476 1.00 95.62 177 HIS A CA 1
ATOM 1391 C C . HIS A 1 177 ? 0.968 -9.957 2.037 1.00 95.62 177 HIS A C 1
ATOM 1393 O O . HIS A 1 177 ? 0.060 -10.117 2.850 1.00 95.62 177 HIS A O 1
ATOM 1399 N N . CYS A 1 178 ? 0.928 -10.412 0.787 1.00 95.69 178 CYS A N 1
ATOM 1400 C CA . CYS A 1 178 ? -0.245 -11.022 0.174 1.00 95.69 178 CYS A CA 1
ATOM 1401 C C . CYS A 1 178 ? 0.057 -12.381 -0.474 1.00 95.69 178 CYS A C 1
ATOM 1403 O O . CYS A 1 178 ? -0.719 -12.794 -1.321 1.00 95.69 178 CYS A O 1
ATOM 1405 N N . LYS A 1 179 ? 1.132 -13.089 -0.095 1.00 93.88 179 LYS A N 1
ATOM 1406 C CA . LYS A 1 179 ? 1.448 -14.434 -0.632 1.00 93.88 179 LYS A CA 1
ATOM 1407 C C . LYS A 1 179 ? 0.337 -15.474 -0.412 1.00 93.88 179 LYS A C 1
ATOM 1409 O O . LYS A 1 179 ? 0.331 -16.499 -1.072 1.00 93.88 179 LYS A O 1
ATOM 1414 N N . GLU A 1 180 ? -0.552 -15.243 0.552 1.00 93.94 180 GLU A N 1
ATOM 1415 C CA . GLU A 1 180 ? -1.711 -16.090 0.839 1.00 93.94 180 GLU A CA 1
ATOM 1416 C C . GLU A 1 180 ? -2.956 -15.712 0.017 1.00 93.94 180 GLU A C 1
ATOM 1418 O O . GLU A 1 180 ? -3.961 -16.410 0.087 1.00 93.94 180 GLU A O 1
ATOM 1423 N N . PHE A 1 181 ? -2.923 -14.611 -0.742 1.00 94.81 181 PHE A N 1
ATOM 1424 C CA . PHE A 1 181 ? -3.977 -14.295 -1.705 1.00 94.81 181 PHE A CA 1
ATOM 1425 C C . PHE A 1 181 ? -3.736 -15.094 -2.986 1.00 94.81 181 PHE A C 1
ATOM 1427 O O . PHE A 1 181 ? -2.626 -15.061 -3.508 1.00 94.81 181 PHE A O 1
ATOM 1434 N N . ASP A 1 182 ? -4.790 -15.683 -3.557 1.00 92.38 182 ASP A N 1
ATOM 1435 C CA . ASP A 1 182 ? -4.720 -16.461 -4.810 1.00 92.38 182 ASP A CA 1
ATOM 1436 C C . ASP A 1 182 ? -4.086 -15.688 -5.974 1.00 92.38 182 ASP A C 1
ATOM 1438 O O . ASP A 1 182 ? -3.491 -16.266 -6.874 1.00 92.38 182 ASP A O 1
ATOM 1442 N N . PHE A 1 183 ? -4.188 -14.356 -5.953 1.00 91.50 183 PHE A N 1
ATOM 1443 C CA . PHE A 1 183 ? -3.552 -13.503 -6.951 1.00 91.50 183 PHE A CA 1
ATOM 1444 C C . PHE A 1 183 ? -2.017 -13.579 -6.919 1.00 91.50 183 PHE A C 1
ATOM 1446 O O . PHE A 1 183 ? -1.389 -13.251 -7.916 1.00 91.50 183 PHE A O 1
ATOM 1453 N N . VAL A 1 184 ? -1.386 -13.929 -5.798 1.00 92.88 184 VAL A N 1
ATOM 1454 C CA . VAL A 1 184 ? 0.074 -13.929 -5.637 1.00 92.88 184 VAL A CA 1
ATOM 1455 C C . VAL A 1 184 ? 0.597 -15.359 -5.677 1.00 92.88 184 VAL A C 1
ATOM 1457 O O . VAL A 1 184 ? 0.665 -16.038 -4.659 1.00 92.88 184 VAL A O 1
ATOM 1460 N N . GLU A 1 185 ? 1.016 -15.795 -6.860 1.00 91.25 185 GLU A N 1
ATOM 1461 C CA . GLU A 1 185 ? 1.470 -17.171 -7.078 1.00 91.25 185 GLU A CA 1
ATOM 1462 C C . GLU A 1 185 ? 2.973 -17.336 -6.812 1.00 91.25 185 GLU A C 1
ATOM 1464 O O . GLU A 1 185 ? 3.408 -18.325 -6.221 1.00 91.25 185 GLU A O 1
ATOM 1469 N N . GLU A 1 186 ? 3.793 -16.363 -7.227 1.00 91.88 186 GLU A N 1
ATOM 1470 C CA . GLU A 1 186 ? 5.253 -16.482 -7.166 1.00 91.88 186 GLU A CA 1
ATOM 1471 C C . GLU A 1 186 ? 5.947 -15.195 -6.715 1.00 91.88 186 GLU A C 1
ATOM 1473 O O . GLU A 1 186 ? 5.448 -14.077 -6.866 1.00 91.88 186 GLU A O 1
ATOM 1478 N N . HIS A 1 187 ? 7.178 -15.345 -6.215 1.00 92.50 187 HIS A N 1
ATOM 1479 C CA . HIS A 1 187 ? 8.049 -14.201 -5.970 1.00 92.50 187 HIS A CA 1
ATOM 1480 C C . HIS A 1 187 ? 8.366 -13.497 -7.302 1.00 92.50 187 HIS A C 1
ATOM 1482 O O . HIS A 1 187 ? 8.868 -14.154 -8.216 1.00 92.50 187 HIS A O 1
ATOM 1488 N N . PRO A 1 188 ? 8.188 -12.164 -7.415 1.00 93.00 188 PRO A N 1
ATOM 1489 C CA . PRO A 1 188 ? 8.346 -11.448 -8.683 1.00 93.00 188 PRO A CA 1
ATOM 1490 C C . PRO A 1 188 ? 9.748 -11.616 -9.282 1.00 93.00 188 PRO A C 1
ATOM 1492 O O . PRO A 1 188 ? 9.888 -11.831 -10.484 1.00 93.00 188 PRO A O 1
ATOM 1495 N N . TRP A 1 189 ? 10.788 -11.577 -8.434 1.00 92.06 189 TRP A N 1
ATOM 1496 C CA . TRP A 1 189 ? 12.183 -11.818 -8.828 1.00 92.06 189 TRP A CA 1
ATOM 1497 C C . TRP A 1 189 ? 12.960 -12.654 -7.790 1.00 92.06 189 TRP A C 1
ATOM 1499 O O . TRP A 1 189 ? 13.614 -12.083 -6.925 1.00 92.06 189 TRP A O 1
ATOM 1509 N N . PRO A 1 190 ? 12.923 -14.000 -7.827 1.00 85.31 190 PRO A N 1
ATOM 1510 C CA . PRO A 1 190 ? 13.463 -14.850 -6.749 1.00 85.31 190 PRO A CA 1
ATOM 1511 C C . PRO A 1 190 ? 14.958 -14.663 -6.441 1.00 85.31 190 PRO A C 1
ATOM 1513 O O . P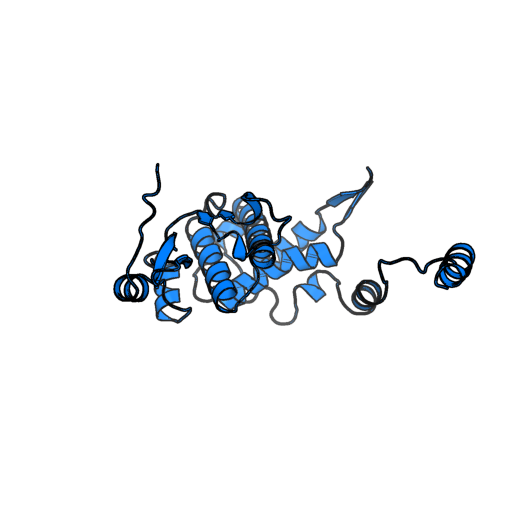RO A 1 190 ? 15.421 -14.987 -5.353 1.00 85.31 190 PRO A O 1
ATOM 1516 N N . ARG A 1 191 ? 15.730 -14.170 -7.415 1.00 86.62 191 ARG A N 1
ATOM 1517 C CA . ARG A 1 191 ? 17.178 -13.924 -7.305 1.00 86.62 191 ARG A CA 1
ATOM 1518 C C . ARG A 1 191 ? 17.541 -12.464 -7.537 1.00 86.62 191 ARG A C 1
ATOM 1520 O O . ARG A 1 191 ? 18.680 -12.173 -7.886 1.00 86.62 191 ARG A O 1
ATOM 1527 N N . SER A 1 192 ? 16.560 -11.570 -7.454 1.00 91.56 192 SER A N 1
ATOM 1528 C CA . SER A 1 192 ? 16.789 -10.162 -7.724 1.00 91.56 192 SER A CA 1
ATOM 1529 C C . SER A 1 192 ? 15.864 -9.265 -6.897 1.00 91.56 192 SER A C 1
ATOM 1531 O O . SER A 1 192 ? 15.124 -9.741 -6.042 1.00 91.56 192 SER A O 1
ATOM 1533 N N . SER A 1 193 ? 15.934 -7.953 -7.097 1.00 93.00 193 SER A N 1
ATOM 1534 C CA . SER A 1 193 ? 15.138 -6.962 -6.369 1.00 93.00 193 SER A CA 1
ATOM 1535 C C . SER A 1 193 ? 14.628 -5.854 -7.283 1.00 93.00 193 SER A C 1
ATOM 1537 O O . SER A 1 193 ? 15.155 -5.625 -8.374 1.00 93.00 193 SER A O 1
ATOM 1539 N N . ALA A 1 194 ? 13.675 -5.068 -6.787 1.00 94.06 194 ALA A N 1
ATOM 1540 C CA . ALA A 1 194 ? 13.202 -3.851 -7.438 1.00 94.06 194 ALA A CA 1
ATOM 1541 C C . ALA A 1 194 ? 14.348 -2.894 -7.811 1.00 94.06 194 ALA A C 1
ATOM 1543 O O . ALA A 1 194 ? 14.256 -2.191 -8.817 1.00 94.06 194 ALA A O 1
ATOM 1544 N N . ASN A 1 195 ? 15.427 -2.856 -7.018 1.00 93.25 195 ASN A N 1
ATOM 1545 C CA . ASN A 1 195 ? 16.599 -2.032 -7.316 1.00 93.25 195 ASN A CA 1
ATOM 1546 C C . ASN A 1 195 ? 17.345 -2.537 -8.550 1.00 93.25 195 ASN A C 1
ATOM 1548 O O . ASN A 1 195 ? 17.620 -1.758 -9.458 1.00 93.25 195 ASN A O 1
ATOM 1552 N N . GLU A 1 196 ? 17.636 -3.831 -8.610 1.00 92.81 196 GLU A N 1
ATOM 1553 C CA . GLU A 1 196 ? 18.340 -4.436 -9.743 1.00 92.81 196 GLU A CA 1
ATOM 1554 C C . GLU A 1 196 ? 17.516 -4.363 -11.028 1.00 92.81 196 GLU A C 1
ATOM 1556 O O . GLU A 1 196 ? 18.043 -3.953 -12.060 1.00 92.81 196 GLU A O 1
ATOM 1561 N N . GLN A 1 197 ? 16.208 -4.630 -10.959 1.00 94.81 197 GLN A N 1
ATOM 1562 C CA . GLN A 1 197 ? 15.310 -4.506 -12.115 1.00 94.81 197 GLN A CA 1
ATOM 1563 C C . GLN A 1 197 ? 15.223 -3.071 -12.647 1.00 94.81 197 GLN A C 1
ATOM 1565 O O . GLN A 1 197 ? 15.004 -2.840 -13.836 1.00 94.81 197 GLN A O 1
ATOM 1570 N N . ALA A 1 198 ? 15.417 -2.082 -11.774 1.00 93.56 198 ALA A N 1
ATOM 1571 C CA . ALA A 1 198 ? 15.479 -0.676 -12.150 1.00 93.56 198 ALA A CA 1
ATOM 1572 C C . ALA A 1 198 ? 16.864 -0.216 -12.636 1.00 93.56 198 ALA A C 1
ATOM 1574 O O . ALA A 1 198 ? 17.001 0.954 -13.009 1.00 93.56 198 ALA A O 1
ATOM 1575 N N . GLY A 1 199 ? 17.886 -1.079 -12.593 1.00 91.62 199 GLY A N 1
ATOM 1576 C CA . GLY A 1 199 ? 19.284 -0.695 -12.809 1.00 91.62 199 GLY A CA 1
ATOM 1577 C C . GLY A 1 199 ? 19.826 0.242 -11.721 1.00 91.62 199 GLY A C 1
ATOM 1578 O O . GLY A 1 199 ? 20.795 0.961 -11.942 1.00 91.62 199 GLY A O 1
ATOM 1579 N N . TYR A 1 200 ? 19.190 0.275 -10.548 1.00 90.12 200 TYR A N 1
ATOM 1580 C CA . TYR A 1 200 ? 19.558 1.119 -9.412 1.00 90.12 200 TYR A CA 1
ATOM 1581 C C . TYR A 1 200 ? 20.571 0.410 -8.502 1.00 90.12 200 TYR A C 1
ATOM 1583 O O . TYR A 1 200 ? 20.343 0.212 -7.309 1.00 90.12 200 TYR A O 1
ATOM 1591 N N . VAL A 1 201 ? 21.691 -0.003 -9.094 1.00 89.00 201 VAL A N 1
ATOM 1592 C CA . VAL A 1 201 ? 22.791 -0.727 -8.441 1.00 89.00 201 VAL A CA 1
ATOM 1593 C C . VAL A 1 201 ? 24.142 -0.145 -8.855 1.00 89.00 201 VAL A C 1
ATOM 1595 O O . VAL A 1 201 ? 24.229 0.634 -9.803 1.00 89.00 201 VAL A O 1
ATOM 1598 N N . GLY A 1 202 ? 25.206 -0.497 -8.128 1.00 86.38 202 GLY A N 1
ATOM 1599 C CA . GLY A 1 202 ? 26.574 -0.100 -8.469 1.00 86.38 202 GLY A CA 1
ATOM 1600 C C . GLY A 1 202 ? 26.767 1.418 -8.528 1.00 86.38 202 GLY A C 1
ATOM 1601 O O . GLY A 1 202 ? 26.428 2.136 -7.585 1.00 86.38 202 GLY A O 1
ATOM 1602 N N . GLU A 1 203 ? 27.330 1.901 -9.633 1.00 79.69 203 GLU A N 1
ATOM 1603 C CA . GLU A 1 203 ? 27.606 3.323 -9.859 1.00 79.69 203 GLU A CA 1
ATOM 1604 C C . GLU A 1 203 ? 26.332 4.173 -9.859 1.00 79.69 203 GLU A C 1
ATOM 1606 O O . GLU A 1 203 ? 26.279 5.175 -9.152 1.00 79.69 203 GLU A O 1
ATOM 1611 N N . ALA A 1 204 ? 25.258 3.717 -10.513 1.00 76.69 204 ALA A N 1
ATOM 1612 C CA . ALA A 1 204 ? 23.983 4.437 -10.550 1.00 76.69 204 ALA A CA 1
ATOM 1613 C C . ALA A 1 204 ? 23.388 4.664 -9.146 1.00 76.69 204 ALA A C 1
ATOM 1615 O O . ALA A 1 204 ? 22.804 5.714 -8.866 1.00 76.69 204 ALA A O 1
ATOM 1616 N N . TYR A 1 205 ? 23.561 3.695 -8.240 1.00 80.19 205 TYR A N 1
ATOM 1617 C CA . TYR A 1 205 ? 23.176 3.836 -6.834 1.00 80.19 205 TYR A CA 1
ATOM 1618 C C . TYR A 1 205 ? 24.077 4.836 -6.095 1.00 80.19 205 TYR A C 1
ATOM 1620 O O . TYR A 1 205 ? 23.581 5.713 -5.382 1.00 80.19 205 TYR A O 1
ATOM 1628 N N . ARG A 1 206 ? 25.401 4.731 -6.282 1.00 76.81 206 ARG A N 1
ATOM 1629 C CA . ARG A 1 206 ? 26.383 5.626 -5.647 1.00 76.81 206 ARG A CA 1
ATOM 1630 C C . ARG A 1 206 ? 26.173 7.072 -6.071 1.00 76.81 206 ARG A C 1
ATOM 1632 O O . ARG A 1 206 ? 26.067 7.934 -5.206 1.00 76.81 206 ARG A O 1
ATOM 1639 N N . GLU A 1 207 ? 26.046 7.342 -7.364 1.00 77.44 207 GLU A N 1
ATOM 1640 C CA . GLU A 1 207 ? 25.805 8.690 -7.879 1.00 77.44 207 GLU A CA 1
ATOM 1641 C C . GLU A 1 207 ? 24.532 9.305 -7.297 1.00 77.44 207 GLU A C 1
ATOM 1643 O O . GLU A 1 207 ? 24.526 10.473 -6.912 1.00 77.44 207 GLU A O 1
ATOM 1648 N N . ALA A 1 208 ? 23.457 8.523 -7.178 1.00 72.88 208 ALA A N 1
ATOM 1649 C CA . ALA A 1 208 ? 22.188 9.017 -6.657 1.00 72.88 208 ALA A CA 1
ATOM 1650 C C . ALA A 1 208 ? 22.231 9.386 -5.16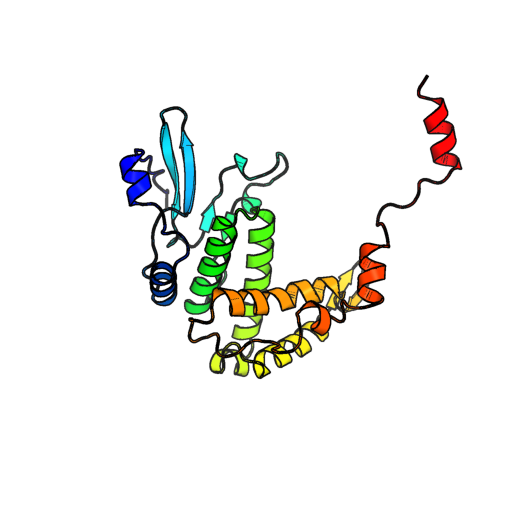3 1.00 72.88 208 ALA A C 1
ATOM 1652 O O . ALA A 1 208 ? 21.465 10.255 -4.737 1.00 72.88 208 ALA A O 1
ATOM 1653 N N . ILE A 1 209 ? 23.104 8.750 -4.375 1.00 74.06 209 ILE A N 1
ATOM 1654 C CA . ILE A 1 209 ? 23.259 9.019 -2.935 1.00 74.06 209 ILE A CA 1
ATOM 1655 C C . ILE A 1 209 ? 24.327 10.077 -2.668 1.00 74.06 209 ILE A C 1
ATOM 1657 O O . ILE A 1 209 ? 24.128 10.947 -1.823 1.00 74.06 209 ILE A O 1
ATOM 1661 N N . VAL A 1 210 ? 25.452 10.007 -3.379 1.00 68.88 210 VAL A N 1
ATOM 1662 C CA . VAL A 1 210 ? 26.623 10.864 -3.147 1.00 68.88 210 VAL A CA 1
ATOM 1663 C C . VAL A 1 210 ? 26.432 12.247 -3.763 1.00 68.88 210 VAL A C 1
ATOM 1665 O O . VAL A 1 210 ? 26.943 13.234 -3.232 1.00 68.88 210 VAL A O 1
ATOM 1668 N N . LYS A 1 211 ? 25.659 12.366 -4.850 1.00 67.12 211 LYS A N 1
ATOM 1669 C CA . LYS A 1 211 ? 25.365 13.664 -5.461 1.00 67.12 211 LYS A CA 1
ATOM 1670 C C . LYS A 1 211 ? 24.357 14.428 -4.604 1.00 67.12 211 LYS A C 1
ATOM 1672 O O . LYS A 1 211 ? 23.146 14.393 -4.839 1.00 67.12 211 LYS A O 1
ATOM 1677 N N . GLY A 1 212 ? 24.877 15.137 -3.604 1.00 63.12 212 GLY A N 1
ATOM 1678 C CA . GLY A 1 212 ? 24.122 16.109 -2.828 1.00 63.12 212 GLY A CA 1
ATOM 1679 C C . GLY A 1 212 ? 23.360 17.048 -3.764 1.00 63.12 212 GLY A C 1
ATOM 1680 O O . GLY A 1 212 ? 23.915 17.599 -4.712 1.00 63.12 212 GLY A O 1
ATOM 1681 N N . LYS A 1 213 ? 22.055 17.201 -3.526 1.00 66.38 213 LYS A N 1
ATOM 1682 C CA . LYS A 1 213 ? 21.207 18.099 -4.330 1.00 66.38 213 LYS A CA 1
ATOM 1683 C C . LYS A 1 213 ? 21.433 19.571 -3.991 1.00 66.38 213 LYS A C 1
ATOM 1685 O O . LYS A 1 213 ? 20.985 20.426 -4.746 1.00 66.38 213 LYS A O 1
ATOM 1690 N N . THR A 1 214 ? 22.090 19.842 -2.865 1.00 75.62 214 THR A N 1
ATOM 1691 C CA . THR A 1 214 ? 22.460 21.180 -2.408 1.00 75.62 214 THR A CA 1
ATOM 1692 C C . THR A 1 214 ? 23.744 21.600 -3.120 1.00 75.62 214 THR A C 1
ATOM 1694 O O . THR A 1 214 ? 24.780 20.974 -2.892 1.00 75.62 214 THR A O 1
ATOM 1697 N N . PRO A 1 215 ? 23.708 22.625 -3.985 1.00 72.88 215 PRO A N 1
ATOM 1698 C CA . PRO A 1 215 ? 24.925 23.208 -4.531 1.00 72.88 215 PRO A CA 1
ATOM 1699 C C . PRO A 1 215 ? 25.793 23.747 -3.391 1.00 72.88 215 PRO A C 1
ATOM 1701 O O . PRO A 1 215 ? 25.268 24.324 -2.438 1.00 72.88 215 PRO A O 1
ATOM 1704 N N . ILE A 1 216 ? 27.111 23.581 -3.491 1.00 79.62 216 ILE A N 1
ATOM 1705 C CA . ILE A 1 216 ? 28.046 24.225 -2.563 1.00 79.62 216 ILE A CA 1
ATOM 1706 C C . ILE A 1 216 ? 27.891 25.743 -2.731 1.00 79.62 216 ILE A C 1
ATOM 1708 O O . ILE A 1 216 ? 27.887 26.237 -3.862 1.00 79.62 216 ILE A O 1
ATOM 1712 N N . ILE A 1 217 ? 27.717 26.474 -1.623 1.00 81.81 217 ILE A N 1
ATOM 1713 C CA . ILE A 1 217 ? 27.627 27.939 -1.647 1.00 81.81 217 ILE A CA 1
ATOM 1714 C C . ILE A 1 217 ? 28.968 28.467 -2.173 1.00 81.81 217 ILE A C 1
ATOM 1716 O O . ILE A 1 217 ? 29.994 28.163 -1.569 1.00 81.81 217 ILE A O 1
ATOM 1720 N N . PRO A 1 218 ? 28.996 29.242 -3.271 1.00 90.12 218 PRO A N 1
ATOM 1721 C CA . PRO A 1 218 ? 30.246 29.794 -3.778 1.00 90.12 218 PRO A CA 1
ATOM 1722 C C . PRO A 1 218 ? 30.916 30.702 -2.742 1.00 90.12 218 PRO A C 1
ATOM 1724 O O . PRO A 1 218 ? 30.230 31.505 -2.106 1.00 90.12 218 PRO A O 1
ATOM 1727 N N . ASP A 1 219 ? 32.245 30.661 -2.649 1.00 87.88 219 ASP A N 1
ATOM 1728 C CA . ASP A 1 219 ? 33.018 31.432 -1.659 1.00 87.88 219 ASP A CA 1
ATOM 1729 C C . ASP A 1 219 ? 32.718 32.935 -1.698 1.00 87.88 219 ASP A C 1
ATOM 1731 O O . ASP A 1 219 ? 32.598 33.581 -0.661 1.00 87.88 219 ASP A O 1
ATOM 1735 N N . LYS A 1 220 ? 32.472 33.483 -2.895 1.00 89.88 220 LYS A N 1
ATOM 1736 C CA . LYS A 1 220 ? 32.065 34.886 -3.088 1.00 89.88 220 LYS A CA 1
ATOM 1737 C C . LYS A 1 220 ? 30.759 35.272 -2.376 1.00 89.88 220 LYS A C 1
ATOM 1739 O O . LYS A 1 220 ? 30.517 36.452 -2.162 1.00 89.88 220 LYS A O 1
ATOM 1744 N N . VAL A 1 221 ? 29.903 34.297 -2.072 1.00 85.88 221 VAL A N 1
ATOM 1745 C CA . VAL A 1 221 ? 28.647 34.474 -1.327 1.00 85.88 221 VAL A CA 1
ATOM 1746 C C . VAL A 1 221 ? 28.845 34.096 0.141 1.00 85.88 221 VAL A C 1
ATOM 1748 O O . VAL A 1 221 ? 28.340 34.790 1.017 1.00 85.88 221 VAL A O 1
ATOM 1751 N N . LEU A 1 222 ? 29.593 33.023 0.418 1.00 86.12 222 LEU A N 1
ATOM 1752 C CA . LEU A 1 222 ? 29.806 32.519 1.776 1.00 86.12 222 LEU A CA 1
ATOM 1753 C C . LEU A 1 222 ? 30.661 33.470 2.631 1.00 86.12 222 LEU A C 1
ATOM 1755 O O . LEU A 1 222 ? 30.289 33.764 3.765 1.00 86.12 222 LEU A O 1
ATOM 1759 N N . ILE A 1 223 ? 31.768 33.986 2.085 1.00 85.88 223 ILE A N 1
ATOM 1760 C CA . ILE A 1 223 ? 32.735 34.813 2.825 1.00 85.88 223 ILE A CA 1
ATOM 1761 C C . ILE A 1 223 ? 32.094 36.102 3.379 1.00 85.88 223 ILE A C 1
ATOM 1763 O O . ILE A 1 223 ? 32.252 36.353 4.575 1.00 85.88 223 ILE A O 1
ATOM 1767 N N . PRO A 1 224 ? 31.330 36.898 2.598 1.00 87.38 224 PRO A N 1
ATOM 1768 C CA . PRO A 1 224 ? 30.660 38.086 3.134 1.00 87.38 224 PRO A CA 1
ATOM 1769 C C . PRO A 1 224 ? 29.602 37.768 4.200 1.00 87.38 224 PRO A C 1
ATOM 1771 O O . PRO A 1 224 ? 29.457 38.516 5.164 1.00 87.38 224 PRO A O 1
ATOM 1774 N N . LEU A 1 225 ? 28.878 36.648 4.067 1.00 82.31 225 LEU A N 1
ATOM 1775 C CA . LEU A 1 225 ? 27.859 36.237 5.042 1.00 82.31 225 LEU A CA 1
ATOM 1776 C C . LEU A 1 225 ? 28.472 35.888 6.405 1.00 82.31 225 LEU A C 1
ATOM 1778 O O . LEU A 1 225 ? 27.905 36.246 7.434 1.00 82.31 225 LEU A O 1
ATOM 1782 N N . CYS A 1 226 ? 29.648 35.254 6.425 1.00 82.50 226 CYS A N 1
ATOM 1783 C CA . CYS A 1 226 ? 30.366 34.933 7.663 1.00 82.50 226 CYS A CA 1
ATOM 1784 C C . CYS A 1 226 ? 30.912 36.171 8.398 1.00 82.50 226 CYS A C 1
ATOM 1786 O O . CYS A 1 226 ? 31.228 36.090 9.583 1.00 82.50 226 CYS A O 1
ATOM 1788 N N . GLN A 1 227 ? 31.031 37.315 7.718 1.00 81.25 227 GLN A N 1
ATOM 1789 C CA . GLN A 1 227 ? 31.514 38.568 8.309 1.00 81.25 227 GLN A CA 1
ATOM 1790 C C . GLN A 1 227 ? 30.400 39.391 8.978 1.00 81.25 227 GLN A C 1
ATOM 1792 O O . GLN A 1 227 ? 30.706 40.288 9.762 1.00 81.25 227 GLN A O 1
ATOM 1797 N N . LEU A 1 228 ? 29.126 39.084 8.698 1.00 73.38 228 LEU A N 1
ATOM 1798 C CA . LEU A 1 228 ? 27.952 39.791 9.230 1.00 73.38 228 LEU A CA 1
ATOM 1799 C C . LEU A 1 228 ? 27.481 39.278 10.603 1.00 73.38 228 LEU A C 1
ATOM 1801 O O . LEU A 1 228 ? 26.641 39.914 11.228 1.00 73.38 228 LEU A O 1
ATOM 1805 N N . THR A 1 229 ? 28.009 38.154 11.091 1.00 59.88 229 THR A N 1
ATOM 1806 C CA . THR A 1 229 ? 27.669 37.563 12.400 1.00 59.88 229 THR A CA 1
ATOM 1807 C C . THR A 1 229 ? 28.565 38.058 13.546 1.00 59.88 229 THR A C 1
ATOM 1809 O O . THR A 1 229 ? 29.051 37.250 14.334 1.00 59.88 229 THR A O 1
ATOM 1812 N N . LYS A 1 230 ? 28.809 39.371 13.638 1.00 54.12 230 LYS A N 1
ATOM 1813 C CA . LYS A 1 230 ? 29.418 39.989 14.831 1.00 54.12 230 LYS A CA 1
ATOM 1814 C C . LYS A 1 230 ? 28.359 40.509 15.790 1.00 54.12 230 LYS A C 1
ATOM 1816 O O . LYS A 1 230 ? 27.366 41.082 15.294 1.00 54.12 230 LYS A O 1
#